Protein 8G53 (pdb70)

InterPro domains:
  IPR011990 Tetratricopeptide-like helical domain superfamily [G3DSA:1.25.40.10] (17-189)
  IPR011990 Tetratricopeptide-like helical domain superfamily [SSF48452] (91-179)

Nearest PDB structures (foldseek):
  8g53-assembly1_A  TM=1.005E+00  e=4.415E-25  Enhygromyxa salina
  7t1s-assembly2_B  TM=7.438E-01  e=4.063E-05  Methylococcus capsulatus str. Texas = ATCC 19069
  5ulm-assembly1_A  TM=5.927E-01  e=2.523E-01  Homo sapiens
  7n61-assembly1_1F  TM=4.720E-01  e=5.796E-02  Chlamydomonas reinhardtii
  6c6k-assembly2_B  TM=5.091E-01  e=3.645E-01  Homo sapiens

Radius of gyration: 16.34 Å; Cα contacts (8 Å, |Δi|>4): 241; chains: 1; bounding box: 35×50×32 Å

Foldseek 3Di:
DPQDDLLVLLVVQVVCVLVVNDDLVSLVVSQVSLVVDDDPQALSSLQSNLVSLVVNCVVVVVPPLVSLQSNLVSLVSSCVRPCCPPLRVSLLVNLLSQLQPQVSYPPGHNVCSLVSLVVSCVSCVPALVSLLSNLVSCVSVPRNPVNLVSLVSNVVPVVRPRPVSNVSSQVVQVVVPHPVPSPD

Solvent-accessible surface area: 8894 Å² total; per-residue (Å²): 161,79,103,28,77,18,74,48,19,27,93,127,8,42,41,109,25,77,74,61,79,33,54,70,74,42,32,40,42,8,8,102,72,0,105,76,6,90,51,104,126,37,9,13,7,0,18,2,25,0,13,0,0,5,36,0,0,88,41,104,53,41,135,16,78,178,14,0,56,32,26,32,60,45,0,53,32,0,36,139,69,65,82,43,51,122,81,37,1,5,9,41,21,7,0,20,5,18,6,62,1,3,130,60,11,107,108,20,57,26,102,100,0,16,97,41,2,68,72,1,26,83,53,33,79,117,32,13,28,3,10,0,46,11,0,16,0,22,49,54,49,65,62,74,145,46,0,66,85,8,0,30,100,0,52,70,36,66,83,133,9,56,42,49,22,52,151,48,0,59,32,20,4,70,122,56,51,17,48,120,105,14,99,110

B-factor: mean 15.62, std 7.14, range [7.47, 53.95]

Secondary structure (DSSP, 8-state):
--PPPHHHHHHHHHHHHHHT---HHHHHHHHHHHHHSPP-S-HHHHHHHHHHHHHHHHTTTT--HHHHHHHHHHHHHHHHH-TTGGGGHHHHHHHHHHHHHGGGSTT--HHHHHHHHHHHHHH-TT-HHHHHHHHHHHHHTT-HHHHHHHHHHHHHTGGGS-HHHHHHHHHHHHHTT-GGG---

Sequence (184 aa):
AGQADPLALYDLLEGRIAAGTDSEADRVAALEQVRAAADDQSAAYAYVRAAVAGRVAEGRGLKALKLLEEMRTWALTSIERDPGYRDMAATRMLGTLYVLAGQHLADGDSEQGLELLEDVVAAHPEAPTNHLRLAEGYIALGDPEPAFPSLCLAQGARAQLSGEEQRLLDGLLADIGGADLLAC

Structure (mmCIF, N/CA/C/O backbone):
data_8G53
#
_entry.id   8G53
#
_cell.length_a   52.945
_cell.length_b   59.029
_cell.length_c   62.543
_cell.angle_alpha   90.000
_cell.angle_beta   90.000
_cell.angle_gamma   90.000
#
_symmetry.space_group_name_H-M   'P 21 21 21'
#
loop_
_entity.id
_entity.type
_entity.pdbx_description
1 polymer 'TPR_REGION domain-containing protein'
2 water water
#
loop_
_atom_site.group_PDB
_atom_site.id
_atom_site.type_symbol
_atom_site.label_atom_id
_atom_site.label_alt_id
_atom_site.label_comp_id
_atom_site.label_asym_id
_atom_site.label_entity_id
_atom_site.label_seq_id
_atom_site.pdbx_PDB_ins_code
_atom_site.Cartn_x
_atom_site.Cartn_y
_atom_site.Cartn_z
_atom_site.occupancy
_atom_site.B_iso_or_equiv
_atom_site.auth_seq_id
_atom_site.auth_comp_id
_atom_site.auth_asym_id
_atom_site.auth_atom_id
_atom_site.pdbx_PDB_model_num
ATOM 1 N N . ALA A 1 29 ? 6.63592 21.62728 12.70732 1.000 43.50535 29 ALA A N 1
ATOM 2 C CA . ALA A 1 29 ? 6.03025 22.65592 13.53768 1.000 21.14914 29 ALA A CA 1
ATOM 3 C C . ALA A 1 29 ? 5.10873 22.00182 14.57172 1.000 17.55779 29 ALA A C 1
ATOM 4 O O . ALA A 1 29 ? 4.13661 22.61013 15.04276 1.000 21.75711 29 ALA A O 1
ATOM 10 N N . GLY A 1 30 ? 5.43795 20.77436 14.94206 1.000 15.54166 30 GLY A N 1
ATOM 11 C CA . GLY A 1 30 ? 4.67380 20.05181 15.90455 1.000 16.78168 30 GLY A CA 1
ATOM 12 C C . GLY A 1 30 ? 3.51523 19.22592 15.39486 1.000 13.28794 30 GLY A C 1
ATOM 13 O O . GLY A 1 30 ? 2.81694 18.68243 16.22423 1.000 16.14713 30 GLY A O 1
ATOM 17 N N . GLN A 1 31 ? 3.28645 19.10572 14.08644 1.000 12.90674 31 GLN A N 1
ATOM 18 C CA . GLN A 1 31 ? 2.19696 18.26668 13.59737 1.000 13.37134 31 GLN A CA 1
ATOM 19 C C . GLN A 1 31 ? 2.48396 16.80536 13.92620 1.000 11.43615 31 GLN A C 1
ATOM 20 O O . GLN A 1 31 ? 3.58739 16.31327 13.62754 1.000 12.22801 31 GLN A O 1
ATOM 34 N N . ALA A 1 32 ? 1.48676 16.08966 14.41900 1.000 11.79707 32 ALA A N 1
ATOM 35 C CA . ALA A 1 32 ? 1.70221 14.71689 14.82573 1.000 11.74902 32 ALA A CA 1
ATOM 36 C C . ALA A 1 32 ? 1.73602 13.75892 13.63803 1.000 10.86680 32 ALA A C 1
ATOM 37 O O . ALA A 1 32 ? 1.02056 13.92165 12.64723 1.000 11.46843 32 ALA A O 1
ATOM 44 N N . ASP A 1 33 ? 2.50315 12.69608 13.80304 1.000 10.56353 33 ASP A N 1
ATOM 45 C CA . ASP A 1 33 ? 2.47610 11.54962 12.91202 1.000 9.85741 33 ASP A CA 1
ATOM 46 C C . ASP A 1 33 ? 1.17408 10.80605 13.08412 1.000 9.95831 33 ASP A C 1
ATOM 47 O O . ASP A 1 33 ? 0.85664 10.39720 14.20112 1.000 9.89403 33 ASP A O 1
ATOM 56 N N . PRO A 1 34 ? 0.40814 10.59764 12.01675 1.000 10.99636 34 PRO A N 1
ATOM 57 C CA . PRO A 1 34 ? -0.88338 9.88494 12.15823 1.000 12.53758 34 PRO A CA 1
ATOM 58 C C . PRO A 1 34 ? -0.75693 8.52371 12.78778 1.000 10.92765 34 PRO A C 1
ATOM 59 O O . PRO A 1 34 ? -1.63365 8.13126 13.55527 1.000 11.04936 34 PRO A O 1
ATOM 70 N N . LEU A 1 35 ? 0.27430 7.75839 12.45494 1.000 12.09558 35 LEU A N 1
ATOM 71 C CA . LEU A 1 35 ? 0.38350 6.42633 13.01712 1.000 12.18442 35 LEU A CA 1
ATOM 72 C C . LEU A 1 35 ? 0.58943 6.50142 14.52030 1.000 10.32807 35 LEU A C 1
ATOM 73 O O . LEU A 1 35 ? 0.02367 5.71960 15.28740 1.000 12.05269 35 LEU A O 1
ATOM 89 N N . ALA A 1 36 ? 1.39827 7.44833 14.97207 1.000 10.07521 36 ALA A N 1
ATOM 90 C CA . ALA A 1 36 ? 1.61228 7.62045 16.40607 1.000 11.23920 36 ALA A CA 1
ATOM 91 C C . ALA A 1 36 ? 0.35661 8.14575 17.08167 1.000 10.04946 36 ALA A C 1
ATOM 92 O O . ALA A 1 36 ? 0.04753 7.72310 18.20979 1.000 11.48537 36 ALA A O 1
ATOM 99 N N . LEU A 1 37 ? -0.37748 9.06071 16.44012 1.000 11.09524 37 LEU A N 1
ATOM 100 C CA . LEU A 1 37 ? -1.66891 9.51353 16.98426 1.000 12.29638 37 LEU A CA 1
ATOM 101 C C . LEU A 1 37 ? -2.62472 8.35439 17.18319 1.000 11.21091 37 LEU A C 1
ATOM 102 O O . LEU A 1 37 ? -3.33885 8.26221 18.20065 1.000 12.03400 37 LEU A O 1
ATOM 118 N N . TYR A 1 38 ? -2.66224 7.46516 16.21638 1.000 10.90875 38 TYR A N 1
ATOM 119 C CA . TYR A 1 38 ? -3.53451 6.30726 16.29382 1.000 11.45565 38 TYR A CA 1
ATOM 120 C C . TYR A 1 38 ? -3.14717 5.45447 17.48275 1.000 10.17883 38 TYR A C 1
ATOM 121 O O . TYR A 1 38 ? -4.00429 5.02094 18.25842 1.000 10.10409 38 TYR A O 1
ATOM 139 N N . ASP A 1 39 ? -1.85607 5.19079 17.64281 1.000 10.77963 39 ASP A N 1
ATOM 140 C CA . ASP A 1 39 ? -1.45319 4.35988 18.75583 1.000 11.19400 39 ASP A CA 1
ATOM 141 C C . ASP A 1 39 ? -1.82206 5.00763 20.09484 1.000 11.42177 39 ASP A C 1
ATOM 142 O O . ASP A 1 39 ? -2.25493 4.30100 21.02155 1.000 10.99835 39 ASP A O 1
ATOM 151 N N . LEU A 1 40 ? -1.66284 6.32817 20.22410 1.000 11.07461 40 LEU A N 1
ATOM 152 C CA . LEU A 1 40 ? -2.03296 6.99286 21.47121 1.000 10.74530 40 LEU A CA 1
ATOM 153 C C . LEU A 1 40 ? -3.53180 6.89956 21.71623 1.000 9.21393 40 LEU A C 1
ATOM 154 O O . LEU A 1 40 ? -3.96746 6.63905 22.84414 1.000 9.77547 40 LEU A O 1
ATOM 170 N N . LEU A 1 41 ? -4.34226 7.12427 20.69209 1.000 10.24805 41 LEU A N 1
ATOM 171 C CA . LEU A 1 41 ? -5.78837 7.02936 20.87605 1.000 9.78743 41 LEU A CA 1
ATOM 172 C C . LEU A 1 41 ? -6.17202 5.61467 21.27883 1.000 8.84223 41 LEU A C 1
ATOM 173 O O . LEU A 1 41 ? -6.99052 5.41166 22.17922 1.000 9.18316 41 LEU A O 1
ATOM 189 N N . GLU A 1 42 ? -5.60135 4.61839 20.59518 1.000 8.57445 42 GLU A N 1
ATOM 190 C CA . GLU A 1 42 ? -5.90674 3.23791 20.92478 1.000 8.72386 42 GLU A CA 1
ATOM 191 C C . GLU A 1 42 ? -5.48921 2.90612 22.34783 1.000 8.37153 42 GLU A C 1
ATOM 192 O O . GLU A 1 42 ? -6.15843 2.12368 23.03480 1.000 8.93383 42 GLU A O 1
ATOM 204 N N . GLY A 1 43 ? -4.40929 3.49744 22.84207 1.000 9.53084 43 GLY A N 1
ATOM 205 C CA . GLY A 1 43 ? -4.05011 3.27240 24.23932 1.000 10.03572 43 GLY A CA 1
ATOM 206 C C . GLY A 1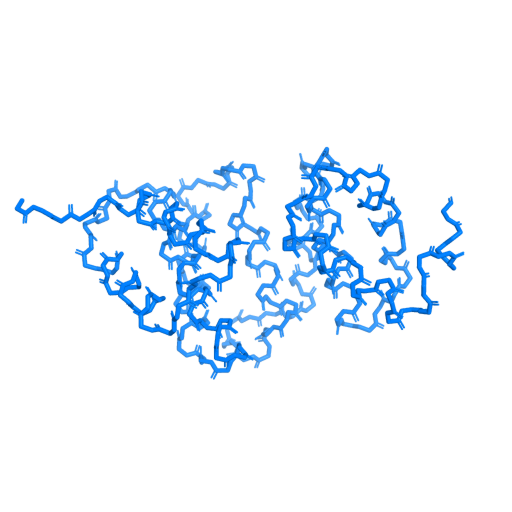 43 ? -5.09143 3.81702 25.18650 1.000 9.48257 43 GLY A C 1
ATOM 207 O O . GLY A 1 43 ? -5.45500 3.14404 26.16744 1.000 9.72179 43 GLY A O 1
ATOM 211 N N . ARG A 1 44 ? -5.61576 5.01439 24.89028 1.000 9.43886 44 ARG A N 1
ATOM 212 C CA . ARG A 1 44 ? -6.67693 5.56641 25.72105 1.000 9.29009 44 ARG A CA 1
ATOM 213 C C . ARG A 1 44 ? -7.91846 4.68475 25.64991 1.000 8.75263 44 ARG A C 1
ATOM 214 O O . ARG A 1 44 ? -8.58048 4.41233 26.66664 1.000 9.24652 44 ARG A O 1
ATOM 235 N N . ILE A 1 45 ? -8.27854 4.24824 24.45789 1.000 9.04591 45 ILE A N 1
ATOM 236 C CA . ILE A 1 45 ? -9.47338 3.41549 24.31733 1.000 8.90001 45 ILE A CA 1
ATOM 237 C C . ILE A 1 45 ? -9.33215 2.13023 25.12349 1.000 9.10171 45 ILE A C 1
ATOM 238 O O . ILE A 1 45 ? -10.27655 1.69467 25.78727 1.000 9.15883 45 ILE A O 1
ATOM 254 N N . ALA A 1 46 ? -8.16158 1.48830 25.05380 1.000 8.90041 46 ALA A N 1
ATOM 255 C CA . ALA A 1 46 ? -7.92403 0.27135 25.82657 1.000 8.83967 46 ALA A CA 1
ATOM 256 C C . ALA A 1 46 ? -8.06217 0.53179 27.31424 1.000 8.61022 46 ALA A C 1
ATOM 257 O O . ALA A 1 46 ? -8.54913 -0.32664 28.05851 1.000 9.26198 46 ALA A O 1
ATOM 264 N N . ALA A 1 47 ? -7.60451 1.69093 27.78419 1.000 8.96550 47 ALA A N 1
ATOM 265 C CA . ALA A 1 47 ? -7.67827 2.02244 29.20461 1.000 9.24994 47 ALA A CA 1
ATOM 266 C C . ALA A 1 47 ? -9.05797 2.50828 29.61108 1.000 8.97641 47 ALA A C 1
ATOM 267 O O . ALA A 1 47 ? -9.35462 2.54602 30.81037 1.000 10.10894 47 ALA A O 1
ATOM 274 N N . GLY A 1 48 ? -9.89859 2.92498 28.67803 1.000 9.30623 48 GLY A N 1
ATOM 275 C CA . GLY A 1 48 ? -11.13743 3.58548 28.99755 1.000 9.33144 48 GLY A CA 1
ATOM 276 C C . GLY A 1 48 ? -11.01330 5.05664 29.31712 1.000 9.57082 48 GLY A C 1
ATOM 277 O O . GLY A 1 48 ? -11.93538 5.62184 29.91227 1.000 10.56564 48 GLY A O 1
ATOM 281 N N . THR A 1 49 ? -9.91081 5.69585 28.91936 1.000 8.93518 49 THR A N 1
ATOM 282 C CA . THR A 1 49 ? -9.63643 7.08833 29.24898 1.000 9.46876 49 THR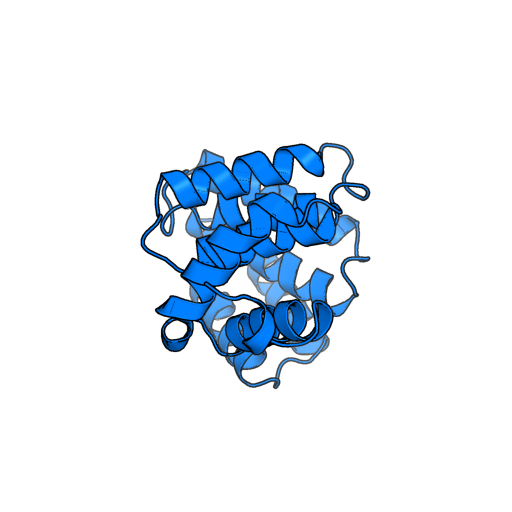 A CA 1
ATOM 283 C C . THR A 1 49 ? -9.81431 8.02410 28.06188 1.000 9.66789 49 THR A C 1
ATOM 284 O O . THR A 1 49 ? -9.39267 9.18550 28.10931 1.000 10.78413 49 THR A O 1
ATOM 295 N N . ASP A 1 50 ? -10.47899 7.55888 27.02288 1.000 10.10715 50 ASP A N 1
ATOM 296 C CA . ASP A 1 50 ? -10.83465 8.38331 25.87737 1.000 10.25681 50 ASP A CA 1
ATOM 297 C C . ASP A 1 50 ? -12.16089 9.09844 26.08323 1.000 10.39274 50 ASP A C 1
ATOM 298 O O . ASP A 1 50 ? -13.18244 8.44747 26.27583 1.000 12.66699 50 ASP A O 1
ATOM 307 N N . SER A 1 51 ? -12.14821 10.41954 26.01939 1.000 10.27893 51 SER A N 1
ATOM 308 C CA . SER A 1 51 ? -13.37527 11.20334 25.95861 1.000 11.14128 51 SER A CA 1
ATOM 309 C C . SER A 1 51 ? -13.75461 11.48789 24.50108 1.000 10.83815 51 SER A C 1
ATOM 310 O O . SER A 1 51 ? -12.96978 11.29770 23.57363 1.000 10.79139 51 SER A O 1
ATOM 318 N N . GLU A 1 52 ? -14.98465 11.98795 24.31708 1.000 12.31906 52 GLU A N 1
ATOM 319 C CA . GLU A 1 52 ? -15.40656 12.49227 23.01563 1.000 12.58379 52 GLU A CA 1
ATOM 320 C C . GLU A 1 52 ? -14.38188 13.48574 22.49383 1.000 11.52729 52 GLU A C 1
ATOM 321 O O . GLU A 1 52 ? -13.96059 13.42099 21.33302 1.000 12.44374 52 GLU A O 1
ATOM 333 N N . ALA A 1 53 ? -13.95603 14.41239 23.35038 1.000 12.44066 53 ALA A N 1
ATOM 334 C CA . ALA A 1 53 ? -12.99303 15.41457 22.93037 1.000 12.89054 53 ALA A CA 1
ATOM 335 C C . ALA A 1 53 ? -11.68939 14.77377 22.48629 1.000 11.19414 53 ALA A C 1
ATOM 336 O O . ALA A 1 53 ? -11.07613 15.23669 21.52410 1.000 12.00804 53 ALA A O 1
ATOM 343 N N . ASP A 1 54 ? -11.23367 13.72688 23.18529 1.000 10.71771 54 ASP A N 1
ATOM 344 C CA . ASP A 1 54 ? -9.99845 13.07750 22.76350 1.000 10.77445 54 ASP A CA 1
ATOM 345 C C . ASP A 1 54 ? -10.16799 12.44011 21.38763 1.000 9.65012 54 ASP A C 1
ATOM 346 O O . ASP A 1 54 ? -9.27281 12.49956 20.53565 1.000 10.56013 54 ASP A O 1
ATOM 355 N N . ARG A 1 55 ? -11.29850 11.77622 21.17028 1.000 10.33417 55 ARG A N 1
ATOM 356 C CA . ARG A 1 55 ? -11.53657 11.11247 19.89450 1.000 9.86862 55 ARG A CA 1
ATOM 357 C C . ARG A 1 55 ? -11.61865 12.12423 18.76012 1.000 10.55900 55 ARG A C 1
ATOM 358 O O . ARG A 1 55 ? -11.03763 11.91036 17.68149 1.000 10.51334 55 ARG A O 1
ATOM 379 N N . VAL A 1 56 ? -12.34200 13.21122 18.98617 1.000 10.55214 56 VAL A N 1
ATOM 380 C CA . VAL A 1 56 ? -12.49022 14.25276 17.98129 1.000 12.31343 56 VAL A CA 1
ATOM 381 C C . VAL A 1 56 ? -11.14939 14.90738 17.67975 1.000 11.12222 56 VAL A C 1
ATOM 382 O O . VAL A 1 56 ? -10.85569 15.22186 16.52405 1.000 11.76805 56 VAL A O 1
ATOM 395 N N . ALA A 1 57 ? -10.33143 15.16869 18.70663 1.000 11.20504 57 ALA A N 1
ATOM 396 C CA . ALA A 1 57 ? -9.02569 15.77212 18.46703 1.000 11.92507 57 ALA A CA 1
ATOM 397 C C . ALA A 1 57 ? -8.17197 14.86631 17.60772 1.000 10.88720 57 ALA A C 1
ATOM 398 O O . ALA A 1 57 ? -7.47732 15.34495 16.70987 1.000 11.73225 57 ALA A O 1
ATOM 405 N N . ALA A 1 58 ? -8.21462 13.56117 17.85815 1.000 10.97563 58 ALA A N 1
ATOM 406 C CA . ALA A 1 58 ? -7.45769 12.64039 17.03594 1.000 10.88659 58 ALA A CA 1
ATOM 407 C C . ALA A 1 58 ? -7.94000 12.67097 15.59864 1.000 9.93978 58 ALA A C 1
ATOM 408 O O . ALA A 1 58 ? -7.13783 12.67787 14.66843 1.000 10.53662 58 ALA A O 1
ATOM 415 N N . LEU A 1 59 ? -9.25774 12.72119 15.39795 1.000 9.92533 59 LEU A N 1
ATOM 416 C CA . LEU A 1 59 ? -9.80598 12.77722 14.05078 1.000 9.82217 59 LEU A CA 1
ATOM 417 C C . LEU A 1 59 ? -9.36323 14.03770 13.32785 1.000 10.43650 59 LEU A C 1
ATOM 418 O O . LEU A 1 59 ? -8.95334 13.99588 12.16263 1.000 10.86947 59 LEU A O 1
ATOM 434 N N . GLU A 1 60 ? -9.45264 15.18087 14.00507 1.000 10.75278 60 GLU A N 1
ATOM 435 C CA . GLU A 1 60 ? -9.02456 16.42500 13.37504 1.000 12.01651 60 GLU A CA 1
ATOM 436 C C . GLU A 1 60 ? -7.56216 16.37014 12.99320 1.000 11.53518 60 GLU A C 1
ATOM 437 O O . GLU A 1 60 ? -7.17493 16.84455 11.92382 1.000 12.64358 60 GLU A O 1
ATOM 449 N N . GLN A 1 61 ? -6.73504 15.81756 13.86707 1.000 11.14726 61 GLN A N 1
ATOM 450 C CA . GLN A 1 61 ? -5.30632 15.79928 13.60646 1.000 11.63036 61 GLN A CA 1
ATOM 451 C C . GLN A 1 61 ? -4.92499 14.82973 12.49286 1.000 11.88576 61 GLN A C 1
ATOM 452 O O . GLN A 1 61 ? -4.03029 15.13186 11.70987 1.000 12.87571 61 GLN A O 1
ATOM 466 N N . VAL A 1 62 ? -5.58472 13.66915 12.38423 1.000 10.31780 62 VAL A N 1
ATOM 467 C CA . VAL A 1 62 ? -5.25661 12.76874 11.28703 1.000 10.63725 62 VAL A CA 1
ATOM 468 C C . VAL A 1 62 ? -5.75189 13.32648 9.97682 1.000 11.09686 62 VAL A C 1
ATOM 469 O O . VAL A 1 62 ? -5.11558 13.13385 8.93454 1.000 11.48244 62 VAL A O 1
ATOM 482 N N . ARG A 1 63 ? -6.90548 14.00519 9.99417 1.000 11.24775 63 ARG A N 1
ATOM 483 C CA . ARG A 1 63 ? -7.39305 14.67794 8.79603 1.000 11.93767 63 ARG A CA 1
ATOM 484 C C . ARG A 1 63 ? -6.40581 15.74327 8.32265 1.000 13.02560 63 ARG A C 1
ATOM 485 O O . ARG A 1 63 ? -6.20129 15.92764 7.10934 1.000 15.15605 63 ARG A O 1
ATOM 506 N N . ALA A 1 64 ? -5.82408 16.48973 9.25410 1.000 12.82123 64 ALA A N 1
ATOM 507 C CA . ALA A 1 64 ? -4.90202 17.56677 8.92199 1.000 14.18499 64 ALA A CA 1
ATOM 508 C C . ALA A 1 64 ? -3.54463 17.04180 8.49187 1.000 13.13634 64 ALA A C 1
ATOM 509 O O . ALA A 1 64 ? -2.81369 17.74990 7.80066 1.000 15.95337 64 ALA A O 1
ATOM 516 N N . ALA A 1 65 ? -3.15653 15.86467 8.97062 1.000 13.77801 65 ALA A N 1
ATOM 517 C CA . ALA A 1 65 ? -1.85848 15.29869 8.64398 1.000 12.07184 65 ALA A CA 1
ATOM 518 C C . ALA A 1 65 ? -1.74256 15.04204 7.15610 1.000 11.25475 65 ALA A C 1
ATOM 519 O O . ALA A 1 65 ? -2.68934 14.61093 6.49418 1.000 13.05898 65 ALA A O 1
ATOM 526 N N . ALA A 1 66 ? -0.53659 15.25109 6.64877 1.000 11.89278 66 ALA A N 1
ATOM 527 C CA . ALA A 1 66 ? -0.25141 14.98708 5.24841 1.000 12.62288 66 ALA A CA 1
ATOM 528 C C . ALA A 1 66 ? -0.34256 13.49470 4.96581 1.000 11.57888 66 ALA A C 1
ATOM 529 O O . ALA A 1 66 ? 0.15470 12.67100 5.72700 1.000 11.94823 66 ALA A O 1
ATOM 536 N N . ASP A 1 67 ? -0.93608 13.15851 3.83200 1.000 11.93647 67 ASP A N 1
ATOM 537 C CA . ASP A 1 67 ? -1.04347 11.78489 3.35496 1.000 11.38352 67 ASP A CA 1
ATOM 538 C C . ASP A 1 67 ? 0.22027 11.40646 2.60356 1.000 12.45134 67 ASP A C 1
ATOM 539 O O . ASP A 1 67 ? 0.54194 12.03145 1.59761 1.000 15.33198 67 ASP A O 1
ATOM 548 N N . ASP A 1 68 ? 0.95441 10.41738 3.09857 1.000 12.15616 68 ASP A N 1
ATOM 549 C CA . ASP A 1 68 ? 2.16238 9.93626 2.45742 1.000 14.48293 68 ASP A CA 1
ATOM 550 C C . ASP A 1 68 ? 1.89459 8.84304 1.42990 1.000 14.39167 68 ASP A C 1
ATOM 551 O O . ASP A 1 68 ? 2.85722 8.23277 0.92844 1.000 15.86172 68 ASP A O 1
ATOM 560 N N . GLN A 1 69 ? 0.62245 8.64312 1.04037 1.000 13.06318 69 GLN A N 1
ATOM 561 C CA . GLN A 1 69 ? 0.19247 7.67280 0.03334 1.000 13.36034 69 GLN A CA 1
ATOM 562 C C . GLN A 1 69 ? 0.29818 6.24050 0.51477 1.000 12.38039 69 GLN A C 1
ATOM 563 O O . GLN A 1 69 ? 0.07997 5.31299 -0.26087 1.000 14.25294 69 GLN A O 1
ATOM 577 N N . SER A 1 70 ? 0.54263 6.01985 1.79510 1.000 12.48018 70 SER A N 1
ATOM 578 C CA . SER A 1 70 ? 0.67387 4.66206 2.30292 1.000 12.41233 70 SER A CA 1
ATOM 579 C C . SER A 1 70 ? -0.67701 4.05137 2.65692 1.000 11.08873 70 SER A C 1
ATOM 580 O O . SER A 1 70 ? -1.63245 4.73914 3.01350 1.000 10.99201 70 SER A O 1
ATOM 588 N N . ALA A 1 71 ? -0.72832 2.72645 2.60307 1.000 10.79083 71 ALA A N 1
ATOM 589 C CA . ALA A 1 71 ? -1.87355 2.00738 3.14956 1.000 10.49052 71 ALA A CA 1
ATOM 590 C C . ALA A 1 71 ? -2.08551 2.31121 4.62645 1.000 9.76677 71 ALA A C 1
ATOM 591 O O . ALA A 1 71 ? -3.23822 2.38809 5.07808 1.000 9.49002 71 ALA A O 1
ATOM 598 N N . ALA A 1 72 ? -0.99812 2.52099 5.36715 1.000 10.25632 72 ALA A N 1
ATOM 599 C CA . ALA A 1 72 ? -1.08893 2.81250 6.79458 1.000 9.54126 72 ALA A CA 1
ATOM 600 C C . ALA A 1 72 ? -1.83273 4.11670 7.04499 1.000 9.39314 72 ALA A C 1
ATOM 601 O O . ALA A 1 72 ? -2.69603 4.20386 7.92672 1.000 9.25213 72 ALA A O 1
ATOM 608 N N . TYR A 1 73 ? -1.49269 5.16511 6.29795 1.000 9.78576 73 TYR A N 1
ATOM 609 C CA . TYR A 1 73 ? -2.18372 6.44013 6.49336 1.000 9.80047 73 TYR A CA 1
ATOM 610 C C . TYR A 1 73 ? -3.67620 6.24564 6.32333 1.000 8.79827 73 TYR A C 1
ATOM 611 O O . TYR A 1 73 ? -4.49517 6.71695 7.11292 1.000 9.13657 73 TYR A O 1
ATOM 629 N N . ALA A 1 74 ? -4.05034 5.59216 5.23321 1.000 8.92016 74 ALA A N 1
ATOM 630 C CA . ALA A 1 74 ? -5.46390 5.40418 4.93918 1.000 8.98118 74 ALA A CA 1
ATOM 631 C C . ALA A 1 74 ? -6.14676 4.56066 5.99598 1.000 8.33356 74 ALA A C 1
ATOM 632 O O . ALA A 1 74 ? -7.29151 4.83620 6.36557 1.000 8.66930 74 ALA A O 1
ATOM 639 N N . TYR A 1 75 ? -5.46436 3.52743 6.48771 1.000 8.17853 75 TYR A N 1
ATOM 640 C CA . TYR A 1 75 ? -6.01327 2.70665 7.55165 1.000 7.94399 75 TYR A CA 1
ATOM 641 C C . TYR A 1 75 ? -6.28629 3.55024 8.78568 1.000 8.82858 75 TYR A C 1
ATOM 642 O O . TYR A 1 75 ? -7.34145 3.41890 9.41248 1.000 8.49965 75 TYR A O 1
ATOM 660 N N . VAL A 1 76 ? -5.33596 4.39766 9.16465 1.000 8.49056 76 VAL A N 1
ATOM 661 C CA . VAL A 1 76 ? -5.52468 5.25681 10.32270 1.000 8.77856 76 VAL A CA 1
ATOM 662 C C . VAL A 1 76 ? -6.68351 6.21691 10.12144 1.000 8.62001 76 VAL A C 1
ATOM 663 O O . VAL A 1 76 ? -7.47973 6.44654 11.04091 1.000 8.98235 76 VAL A O 1
ATOM 676 N N . ARG A 1 77 ? -6.79060 6.81566 8.94286 1.000 8.97148 77 ARG A N 1
ATOM 677 C CA . ARG A 1 77 ? -7.92781 7.69123 8.68435 1.000 8.98300 77 ARG A CA 1
ATOM 678 C C . ARG A 1 77 ? -9.23928 6.94586 8.90113 1.000 8.85199 77 ARG A C 1
ATOM 679 O O . ARG A 1 77 ? -10.18671 7.46806 9.52114 1.000 9.53832 77 ARG A O 1
ATOM 700 N N . ALA A 1 78 ? -9.31207 5.72171 8.39316 1.000 8.51097 78 ALA A N 1
ATOM 701 C CA . ALA A 1 78 ? -10.52756 4.93499 8.55572 1.000 9.01424 78 ALA A CA 1
ATOM 702 C C . ALA A 1 78 ? -10.76349 4.57781 10.01719 1.000 8.84970 78 ALA A C 1
ATOM 703 O O . ALA A 1 78 ? -11.89438 4.66781 10.51868 1.000 8.97556 78 ALA A O 1
ATOM 710 N N . ALA A 1 79 ? -9.71850 4.10704 10.69722 1.000 8.56571 79 ALA A N 1
ATOM 711 C CA . ALA A 1 79 ? -9.86792 3.61528 12.05919 1.000 8.58320 79 ALA A CA 1
ATOM 712 C C . ALA A 1 79 ? -10.28445 4.72593 13.00667 1.000 8.68040 79 ALA A C 1
ATOM 713 O O . ALA A 1 79 ? -11.09767 4.50580 13.91065 1.000 9.15397 79 ALA A O 1
ATOM 720 N N . VAL A 1 80 ? -9.68432 5.90961 12.85982 1.000 8.76937 80 VAL A N 1
ATOM 721 C CA . VAL A 1 80 ? -10.02000 7.00420 13.76321 1.000 8.84370 80 VAL A CA 1
ATOM 722 C C . VAL A 1 80 ? -11.43706 7.48442 13.50287 1.000 8.99693 80 VAL A C 1
ATOM 723 O O . VAL A 1 80 ? -12.20289 7.72907 14.43667 1.000 9.56667 80 VAL A O 1
ATOM 736 N N . ALA A 1 81 ? -11.82250 7.63035 12.23414 1.000 9.51766 81 ALA A N 1
ATOM 737 C CA . ALA A 1 81 ? -13.21976 7.94533 11.93350 1.000 9.52744 81 ALA A CA 1
ATOM 738 C C . ALA A 1 81 ? -14.14507 6.90762 12.55036 1.000 9.35387 81 ALA A C 1
ATOM 739 O O . ALA A 1 81 ? -15.18458 7.25537 13.13462 1.000 9.82434 81 ALA A O 1
ATOM 746 N N . GLY A 1 82 ? -13.76132 5.63389 12.46457 1.000 9.16914 82 GLY A N 1
ATOM 747 C CA . GLY A 1 82 ? -14.55575 4.57552 13.06238 1.000 9.37365 82 GLY A CA 1
ATOM 748 C C . GLY A 1 82 ? -14.67747 4.69533 14.56981 1.000 8.85832 82 GLY A C 1
ATOM 749 O O . GLY A 1 82 ? -15.74953 4.45979 15.12815 1.000 9.69472 82 GLY A O 1
ATOM 753 N N . ARG A 1 83 ? -13.59121 5.06590 15.25947 1.000 8.67987 83 ARG A N 1
ATOM 754 C CA . ARG A 1 83 ? -13.66365 5.22130 16.71511 1.000 8.81876 83 ARG A CA 1
ATOM 755 C C . ARG A 1 83 ? -14.57587 6.38019 17.09210 1.000 9.19609 83 ARG A C 1
ATOM 756 O O . ARG A 1 83 ? -15.31397 6.29817 18.07657 1.000 9.57880 83 ARG A O 1
ATOM 777 N N . VAL A 1 84 ? -14.54823 7.47383 16.33449 1.000 9.04879 84 VAL A N 1
ATOM 778 C CA . VAL A 1 84 ? -15.46820 8.56424 16.63146 1.000 9.37969 84 VAL A CA 1
ATOM 779 C C . VAL A 1 84 ? -16.89744 8.10921 16.38057 1.000 9.41736 84 VAL A C 1
ATOM 780 O O . VAL A 1 84 ? -17.80668 8.37447 17.17280 1.000 10.31405 84 VAL A O 1
ATOM 793 N N . ALA A 1 85 ? -17.12532 7.41305 15.27258 1.000 9.59268 85 ALA A N 1
ATOM 794 C CA . ALA A 1 85 ? -18.47812 6.94394 14.97592 1.000 9.88145 85 ALA A CA 1
ATOM 795 C C . ALA A 1 85 ? -18.96963 5.97144 16.03555 1.000 9.77620 85 ALA A C 1
ATOM 796 O O . ALA A 1 85 ? -20.14108 6.00206 16.41248 1.000 10.62967 85 ALA A O 1
ATOM 803 N N . GLU A 1 86 ? -18.08826 5.09065 16.52080 1.000 9.91205 86 GLU A N 1
ATOM 804 C CA . GLU A 1 86 ? -18.44961 4.12526 17.54203 1.000 10.42968 86 GLU A CA 1
ATOM 805 C C . GLU A 1 86 ? -18.88143 4.80374 18.82581 1.000 11.23443 86 GLU A C 1
ATOM 806 O O . GLU A 1 86 ? -19.79146 4.33136 19.50124 1.000 12.34342 86 GLU A O 1
ATOM 818 N N . GLY A 1 87 ? -18.22962 5.90596 19.18265 1.000 10.48405 87 GLY A N 1
ATOM 819 C CA . GLY A 1 87 ? -18.62710 6.65004 20.35203 1.000 12.33271 87 GLY A CA 1
ATOM 820 C C . GLY A 1 87 ? -19.94095 7.38917 20.19014 1.000 12.46067 87 GLY A C 1
ATOM 821 O O . GLY A 1 87 ? -20.45227 7.91838 21.17931 1.000 14.58752 87 GLY A O 1
ATOM 825 N N . ARG A 1 88 ? -20.48568 7.43456 18.97483 1.000 11.55997 88 ARG A N 1
ATOM 826 C CA . ARG A 1 88 ? -21.81179 7.95980 18.67953 1.000 11.92990 88 ARG A CA 1
ATOM 827 C C . ARG A 1 88 ? -22.75869 6.84597 18.22719 1.000 11.96509 88 ARG A C 1
ATOM 828 O O . ARG A 1 88 ? -23.66277 7.06348 17.42178 1.000 12.32115 88 ARG A O 1
ATOM 849 N 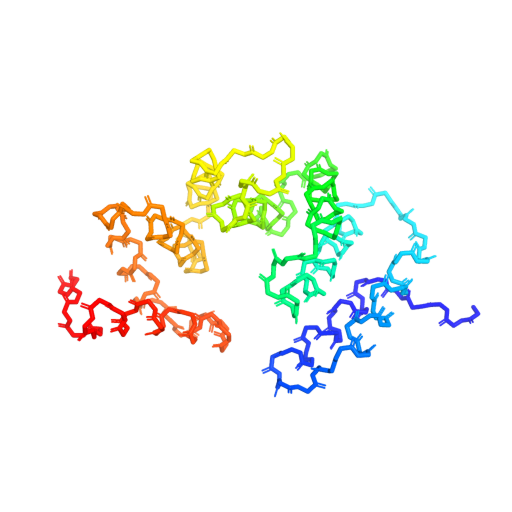N . GLY A 1 89 ? -22.54364 5.63343 18.73141 1.000 13.07686 89 GLY A N 1
ATOM 850 C CA . GLY A 1 89 ? -23.47262 4.53801 18.48573 1.000 13.87819 89 GLY A CA 1
ATOM 851 C C . GLY A 1 89 ? -23.52116 4.04030 17.06640 1.000 12.87334 89 GLY A C 1
ATOM 852 O O . GLY A 1 89 ? -24.51312 3.43140 16.66726 1.000 14.35763 89 GLY A O 1
ATOM 856 N N . LEU A 1 90 ? -22.48326 4.29402 16.27943 1.000 12.93209 90 LEU A N 1
ATOM 857 C CA . LEU A 1 90 ? -22.47630 3.99427 14.85003 1.000 12.23416 90 LEU A CA 1
ATOM 858 C C . LEU A 1 90 ? -23.63229 4.68888 14.15147 1.000 12.35620 90 LEU A C 1
ATOM 859 O O . LEU A 1 90 ? -24.14103 4.19777 13.13627 1.000 14.69730 90 LEU A O 1
ATOM 875 N N . LYS A 1 91 ? -24.03576 5.87381 14.66224 1.000 12.15474 91 LYS A N 1
ATOM 876 C CA . LYS A 1 91 ? -25.07811 6.67903 14.03895 1.000 11.68365 91 LYS A CA 1
ATOM 877 C C . LYS A 1 91 ? -24.55314 7.99683 13.49750 1.000 11.21580 91 LYS A C 1
ATOM 878 O O . LYS A 1 91 ? -25.34443 8.82876 13.03638 1.000 12.56974 91 LYS A O 1
ATOM 897 N N . ALA A 1 92 ? -23.23791 8.14787 13.44796 1.000 11.39289 92 ALA A N 1
ATOM 898 C CA . ALA A 1 92 ? -22.55804 9.25687 12.78195 1.000 10.42022 92 ALA A CA 1
ATOM 899 C C . ALA A 1 92 ? -22.33225 8.84367 11.33560 1.000 10.33015 92 ALA A C 1
ATOM 900 O O . ALA A 1 92 ? -21.29575 8.29946 10.97773 1.000 10.40824 92 ALA A O 1
ATOM 907 N N . LEU A 1 93 ? -23.36520 9.00459 10.49690 1.000 12.56252 93 LEU A N 1
ATOM 908 C CA . LEU A 1 93 ? -23.37608 8.34161 9.18923 1.000 12.00668 93 LEU A CA 1
ATOM 909 C C . LEU A 1 93 ? -22.30647 8.88881 8.25431 1.000 11.46909 93 LEU A C 1
ATOM 910 O O . LEU A 1 93 ? -21.71599 8.13036 7.47517 1.000 11.64582 93 LEU A O 1
ATOM 926 N N . LYS A 1 94 ? -22.05206 10.19670 8.28492 1.000 11.99524 94 LYS A N 1
ATOM 927 C CA . LYS A 1 94 ? -20.97810 10.72552 7.45075 1.000 12.35498 94 LYS A CA 1
ATOM 928 C C . LYS A 1 94 ? -19.63728 10.13671 7.86691 1.000 10.77701 94 LYS A C 1
ATOM 929 O O . LYS A 1 94 ? -18.79075 9.84986 7.01435 1.000 11.40966 94 LYS A O 1
ATOM 948 N N . LEU A 1 95 ? -19.42080 9.94622 9.16701 1.000 11.05482 95 LEU A N 1
ATOM 949 C CA . LEU A 1 95 ? -18.18516 9.32527 9.62016 1.000 10.83463 95 LEU A CA 1
ATOM 950 C C . LEU A 1 95 ? -18.11149 7.86115 9.20920 1.000 10.67972 95 LEU A C 1
ATOM 951 O O . LEU A 1 95 ? -17.02349 7.36265 8.88498 1.000 10.88636 95 LEU A O 1
ATOM 967 N N . LEU A 1 96 ? -19.23475 7.14989 9.19065 1.000 10.47547 96 LEU A N 1
ATOM 968 C CA . LEU A 1 96 ? -19.21155 5.78282 8.67190 1.000 10.17220 96 LEU A CA 1
ATOM 969 C C . LEU A 1 96 ? -18.75194 5.77387 7.21835 1.000 9.41591 96 LEU A C 1
ATOM 970 O O . LEU A 1 96 ? -18.01706 4.87061 6.79873 1.000 9.66087 96 LEU A O 1
ATOM 986 N N . GLU A 1 97 ? -19.22082 6.73393 6.41542 1.000 9.59955 97 GLU A N 1
ATOM 987 C CA . GLU A 1 97 ? -18.80975 6.79817 5.02171 1.000 9.80101 97 GLU A CA 1
ATOM 988 C C . GLU A 1 97 ? -17.34480 7.17441 4.89303 1.000 9.62637 97 GLU A C 1
ATOM 989 O O . GLU A 1 97 ? -16.63723 6.64997 4.02269 1.000 10.21134 97 GLU A O 1
ATOM 1001 N N . GLU A 1 98 ? -16.85411 8.06116 5.75720 1.000 9.89958 98 GLU A N 1
ATOM 1002 C CA . GLU A 1 98 ? -15.42705 8.37717 5.75893 1.000 10.30988 98 GLU A CA 1
ATOM 1003 C C . GLU A 1 98 ? -14.59325 7.14350 6.08302 1.000 9.61308 98 GLU A C 1
ATOM 1004 O O . GLU A 1 98 ? -13.58004 6.85980 5.42160 1.000 9.83153 98 GLU A O 1
ATOM 1016 N N . MET A 1 99 ? -15.03863 6.36017 7.05667 1.000 9.56442 99 MET A N 1
ATOM 1017 C CA . MET A 1 99 ? -14.41531 5.07355 7.35627 1.000 9.51571 99 MET A CA 1
ATOM 1018 C C . MET A 1 99 ? -14.42443 4.15158 6.16298 1.000 8.58187 99 MET A C 1
ATOM 1019 O O . MET A 1 99 ? -13.40319 3.55443 5.80936 1.000 9.35912 99 MET A O 1
ATOM 1033 N N . ARG A 1 100 ? -15.58269 3.98533 5.54460 1.000 9.14457 100 ARG A N 1
ATOM 1034 C CA . ARG A 1 100 ? -15.69021 3.09225 4.40320 1.000 8.75202 100 ARG A CA 1
ATOM 1035 C C . ARG A 1 100 ? -14.72226 3.50032 3.30406 1.000 8.07419 100 ARG A C 1
ATOM 1036 O O . ARG A 1 100 ? -14.01806 2.67267 2.71078 1.000 8.88243 100 ARG A O 1
ATOM 1057 N N . THR A 1 101 ? -14.74008 4.79106 2.98168 1.000 8.70913 101 THR A N 1
ATOM 1058 C CA . THR A 1 101 ? -13.93736 5.33858 1.89025 1.000 8.77128 101 THR A CA 1
ATOM 1059 C C . THR A 1 101 ? -12.45041 5.15535 2.15278 1.000 9.07075 101 THR A C 1
ATOM 1060 O O . THR A 1 101 ? -11.71191 4.70610 1.27653 1.000 8.90077 101 THR A O 1
ATOM 1071 N N . TRP A 1 102 ? -11.99765 5.47011 3.36199 1.000 8.67135 102 TRP A N 1
ATOM 1072 C CA . TRP A 1 102 ? -10.58405 5.32636 3.65919 1.000 8.83665 102 TRP A CA 1
ATOM 1073 C C . TRP A 1 102 ? -10.18155 3.87060 3.81335 1.000 8.85077 102 TRP A C 1
ATOM 1074 O O . TRP A 1 102 ? -9.04161 3.52187 3.48314 1.000 8.98492 102 TRP A O 1
ATOM 1095 N N . ALA A 1 103 ? -11.08068 2.99378 4.27341 1.000 9.06836 103 ALA A N 1
ATOM 1096 C CA . ALA A 1 103 ? -10.74031 1.57012 4.28480 1.000 8.46191 103 ALA A CA 1
ATOM 1097 C C . ALA A 1 103 ? -10.52551 1.05429 2.86265 1.000 9.23519 103 ALA A C 1
ATOM 1098 O O . ALA A 1 103 ? -9.54766 0.35045 2.58758 1.000 9.31521 103 ALA A O 1
ATOM 1105 N N . LEU A 1 104 ? -11.40463 1.44348 1.93465 1.000 9.22103 104 LEU A N 1
ATOM 1106 C CA . LEU A 1 104 ? -11.24008 1.05319 0.52829 1.000 9.38062 104 LEU A CA 1
ATOM 1107 C C . LEU A 1 104 ? -9.97169 1.64224 -0.05495 1.000 9.09617 104 LEU A C 1
ATOM 1108 O O . LEU A 1 104 ? -9.25711 0.95755 -0.78443 1.000 10.66040 104 LEU A O 1
ATOM 1124 N N . THR A 1 105 ? -9.64298 2.88493 0.31477 1.000 9.52622 105 THR A N 1
ATOM 1125 C CA . THR A 1 105 ? -8.38694 3.47843 -0.12773 1.000 10.21902 105 THR A CA 1
ATOM 1126 C C . THR A 1 105 ? -7.20386 2.67893 0.38865 1.000 9.47751 105 THR A C 1
ATOM 1127 O O . THR A 1 105 ? -6.25030 2.41486 -0.34084 1.000 10.45672 105 THR A O 1
ATOM 1138 N N . SER A 1 106 ? -7.24553 2.28201 1.66198 1.000 9.06255 106 SER A N 1
ATOM 1139 C CA . SER A 1 106 ? -6.15077 1.50204 2.21824 1.000 9.07402 106 SER A CA 1
ATOM 1140 C C . SER A 1 106 ? -5.98081 0.17981 1.48429 1.000 8.97476 106 SER A C 1
ATOM 1141 O O . SER A 1 106 ? -4.85597 -0.21231 1.15785 1.000 9.48119 106 SER A O 1
ATOM 1149 N N . ILE A 1 107 ? -7.08802 -0.51721 1.21852 1.000 8.94131 107 ILE A N 1
ATOM 1150 C CA . ILE A 1 107 ? -7.06322 -1.79681 0.52334 1.000 9.57984 107 ILE A CA 1
ATOM 1151 C C . ILE A 1 107 ? -6.48388 -1.62606 -0.87114 1.000 9.77801 107 ILE A C 1
ATOM 1152 O O . ILE A 1 107 ? -5.71369 -2.46627 -1.34552 1.000 10.69110 107 ILE A O 1
ATOM 1168 N N . GLU A 1 108 ? -6.87959 -0.55281 -1.56436 1.000 10.35000 108 GLU A N 1
ATOM 1169 C CA . GLU A 1 108 ? -6.34956 -0.26592 -2.89118 1.000 11.61353 108 GLU A CA 1
ATOM 1170 C C . GLU A 1 108 ? -4.85331 -0.02953 -2.85117 1.000 11.59127 108 GLU A C 1
ATOM 1171 O O . GLU A 1 108 ? -4.11939 -0.46685 -3.74380 1.000 13.54372 108 GLU A O 1
ATOM 1183 N N . ARG A 1 109 ? -4.37201 0.62856 -1.80234 1.000 10.97885 109 ARG A N 1
ATOM 1184 C CA . ARG A 1 109 ? -2.94234 0.90707 -1.69479 1.000 11.56349 109 ARG A CA 1
ATOM 1185 C C . ARG A 1 109 ? -2.13584 -0.35227 -1.38023 1.000 11.24478 109 ARG A C 1
ATOM 1186 O O . ARG A 1 109 ? -1.03695 -0.54545 -1.92582 1.000 13.43473 109 ARG A O 1
ATOM 1207 N N . ASP A 1 110 ? -2.62012 -1.19103 -0.48830 1.000 10.36348 110 ASP A N 1
ATOM 1208 C CA . ASP A 1 110 ? -1.95580 -2.45734 -0.18311 1.000 11.19007 110 ASP A CA 1
ATOM 1209 C C . ASP A 1 110 ? -2.95375 -3.36237 0.49954 1.000 10.86591 110 ASP A C 1
ATOM 1210 O O . ASP A 1 110 ? -3.25363 -3.17087 1.68534 1.000 11.02710 110 ASP A O 1
ATOM 1219 N N . PRO A 1 111 ? -3.50387 -4.34503 -0.20095 1.000 10.89893 111 PRO A N 1
ATOM 1220 C CA . PRO A 1 111 ? -4.52933 -5.18492 0.42265 1.000 11.65249 111 PRO A CA 1
ATOM 1221 C C . PRO A 1 111 ? -3.98042 -6.11478 1.48078 1.000 12.74299 111 PRO A C 1
ATOM 1222 O O . PRO A 1 111 ? -4.77160 -6.71377 2.22636 1.000 14.72790 111 PRO A O 1
ATOM 1233 N N . GLY A 1 112 ? -2.67258 -6.28618 1.56249 1.000 12.56665 112 GLY A N 1
ATOM 1234 C CA . GLY A 1 112 ? -2.07105 -7.09576 2.59562 1.000 13.31908 112 GLY A CA 1
ATOM 1235 C C . GLY A 1 112 ? -1.65548 -6.36361 3.84703 1.000 12.56961 112 GLY A C 1
ATOM 1236 O O . GLY A 1 112 ? -1.15907 -6.99734 4.78224 1.000 14.18529 112 GLY A O 1
ATOM 1240 N N . TYR A 1 113 ? -1.84662 -5.04162 3.90814 1.000 11.87585 113 TYR A N 1
ATOM 1241 C CA . TYR A 1 113 ? -1.36463 -4.26931 5.04463 1.000 11.96286 113 TYR A CA 1
ATOM 1242 C C . TYR A 1 113 ? -1.95135 -4.81738 6.34522 1.000 10.72436 113 TYR A C 1
ATOM 1243 O O . TYR A 1 113 ? -3.15136 -5.08755 6.44380 1.000 10.70453 113 TYR A O 1
ATOM 1261 N N . ARG A 1 114 ? -1.09090 -4.99595 7.34167 1.000 11.18481 114 ARG A N 1
ATOM 1262 C CA . ARG A 1 114 ? -1.49002 -5.47310 8.65848 1.000 11.84316 114 ARG A CA 1
ATOM 1263 C C . ARG A 1 114 ? -2.36089 -6.71844 8.55447 1.000 10.83553 114 ARG A C 1
ATOM 1264 O O . ARG A 1 114 ? -3.40533 -6.82633 9.18891 1.000 11.19253 114 ARG A O 1
ATOM 1285 N N . ASP A 1 115 ? -1.92278 -7.66506 7.74771 1.000 11.01950 115 ASP A N 1
ATOM 1286 C CA . ASP A 1 115 ? -2.61720 -8.94661 7.59664 1.000 11.22038 115 ASP A CA 1
ATOM 1287 C C . ASP A 1 115 ? -4.10659 -8.74900 7.33238 1.000 9.99631 115 ASP A C 1
ATOM 1288 O O . ASP A 1 115 ? -4.97196 -9.42703 7.89215 1.000 10.93495 115 ASP A O 1
ATOM 1297 N N . MET A 1 116 ? -4.40468 -7.81087 6.44311 1.000 9.71999 116 MET A N 1
ATOM 1298 C CA . MET A 1 116 ? -5.73824 -7.55221 5.92893 1.000 9.46356 116 MET A CA 1
ATOM 1299 C C . MET A 1 116 ? -6.63572 -6.82179 6.93759 1.000 9.28428 116 MET A C 1
ATOM 1300 O O . MET A 1 116 ? -7.87136 -6.87685 6.83625 1.000 9.21778 116 MET A O 1
ATOM 1314 N N . ALA A 1 117 ? -6.03310 -6.05512 7.84683 1.000 9.35469 117 ALA A N 1
ATOM 1315 C CA . ALA A 1 117 ? -6.82009 -5.33321 8.83914 1.000 9.46129 117 ALA A CA 1
ATOM 1316 C C . ALA A 1 117 ? -7.87709 -4.43052 8.21841 1.000 9.05477 117 ALA A C 1
ATOM 1317 O O . ALA A 1 117 ? -8.95290 -4.26445 8.79511 1.000 8.92719 117 ALA A O 1
ATOM 1324 N N . ALA A 1 118 ? -7.57512 -3.76567 7.09875 1.000 8.74349 118 ALA A N 1
ATOM 1325 C CA . ALA A 1 118 ? -8.56353 -2.86121 6.52280 1.000 8.81852 118 ALA A CA 1
ATOM 1326 C C . ALA A 1 118 ? -9.75229 -3.61613 5.94328 1.000 8.54116 118 ALA A C 1
ATOM 1327 O O . ALA A 1 118 ? -10.88133 -3.11042 5.96562 1.000 8.94328 118 ALA A O 1
ATOM 1334 N N . THR A 1 119 ? -9.52168 -4.81346 5.39360 1.000 8.77423 119 THR A N 1
ATOM 1335 C CA . THR A 1 119 ? -10.62165 -5.63181 4.89829 1.000 8.72089 119 THR A CA 1
ATOM 1336 C C . THR A 1 119 ? -11.48957 -6.09251 6.06375 1.000 7.91771 119 THR A C 1
ATOM 1337 O O . THR A 1 119 ? -12.72664 -6.09272 5.97049 1.000 8.33601 119 THR A O 1
ATOM 1348 N N . ARG A 1 120 ? -10.86771 -6.48684 7.17694 1.000 8.33220 120 ARG A N 1
ATOM 1349 C CA . ARG A 1 120 ? -11.63280 -6.88809 8.34855 1.000 8.17198 120 ARG A CA 1
ATOM 1350 C C . ARG A 1 120 ? -12.47094 -5.72580 8.86516 1.000 8.28251 120 ARG A C 1
ATOM 1351 O O . ARG A 1 120 ? -13.65689 -5.89001 9.16894 1.000 8.54521 120 ARG A O 1
ATOM 1372 N N . MET A 1 121 ? -11.86932 -4.54106 8.95369 1.000 8.64065 121 MET A N 1
ATOM 1373 C CA . MET A 1 121 ? -12.59131 -3.33950 9.37060 1.000 8.55384 121 MET A CA 1
ATOM 1374 C C . MET A 1 121 ? -13.80401 -3.08005 8.47985 1.000 8.29988 121 MET A C 1
ATOM 1375 O O . MET A 1 121 ? -14.89433 -2.73674 8.96488 1.000 8.77870 121 MET A O 1
ATOM 1389 N N . LEU A 1 122 ? -13.61184 -3.17623 7.16357 1.000 8.33788 122 LEU A N 1
ATOM 1390 C CA . LEU A 1 122 ? -14.69404 -2.92940 6.22001 1.000 8.53838 122 LEU A CA 1
ATOM 1391 C C . LEU A 1 122 ? -15.80831 -3.96648 6.38691 1.000 8.39959 122 LEU A C 1
ATOM 1392 O O . LEU A 1 122 ? -16.99976 -3.62755 6.35082 1.000 8.46451 122 LEU A O 1
ATOM 1408 N N . GLY A 1 123 ? -15.43792 -5.23588 6.57410 1.000 8.06049 123 GLY A N 1
ATOM 1409 C CA . GLY A 1 123 ? -16.42322 -6.26947 6.82067 1.000 8.42108 123 GLY A CA 1
ATOM 1410 C C . GLY A 1 123 ? -17.25221 -6.03199 8.06158 1.000 8.02257 123 GLY A C 1
ATOM 1411 O O . GLY A 1 123 ? -18.47667 -6.14492 8.02205 1.000 8.44464 123 GLY A O 1
ATOM 1415 N N . THR A 1 124 ? -16.58915 -5.69818 9.16703 1.000 8.17359 124 THR A N 1
ATOM 1416 C CA . THR A 1 124 ? -17.31081 -5.38873 10.39515 1.000 8.34347 124 THR A CA 1
ATOM 1417 C C . THR A 1 124 ? -18.22997 -4.19079 10.19707 1.000 8.14242 124 THR A C 1
ATOM 1418 O O . THR A 1 124 ? -19.37988 -4.19084 10.64837 1.000 8.69758 124 THR A O 1
ATOM 1429 N N . LEU A 1 125 ? -17.74065 -3.14583 9.52000 1.000 8.06564 125 LEU A N 1
ATOM 1430 C CA . LEU A 1 125 ? -18.57900 -1.97249 9.26445 1.000 8.71426 125 LEU A CA 1
ATOM 1431 C C . LEU A 1 125 ? -19.83781 -2.37489 8.52396 1.000 7.91130 125 LEU A C 1
ATOM 1432 O O . LEU A 1 125 ? -20.93713 -1.93781 8.87353 1.000 9.10238 125 LEU A O 1
ATOM 1448 N N . TYR A 1 126 ? -19.69805 -3.21588 7.50588 1.000 8.33786 126 TYR A N 1
ATOM 1449 C CA . TYR A 1 126 ? -20.87808 -3.60653 6.74747 1.000 8.72159 126 TYR A CA 1
ATOM 1450 C C . TYR A 1 126 ? -21.82493 -4.47745 7.57255 1.000 8.84845 126 TYR A C 1
ATOM 1451 O O . TYR A 1 126 ? -23.04054 -4.28703 7.50875 1.000 9.95041 126 TYR A O 1
ATOM 1469 N N . VAL A 1 127 ? -21.32379 -5.46566 8.31238 1.000 9.12790 127 VAL A N 1
ATOM 1470 C CA . VAL A 1 127 ? -22.25847 -6.32524 9.03003 1.000 9.14489 127 VAL A CA 1
ATOM 1471 C C . VAL A 1 127 ? -22.99498 -5.54778 10.10685 1.000 10.41157 127 VAL A C 1
ATOM 1472 O O . VAL A 1 127 ? -24.16543 -5.83886 10.39516 1.000 11.77172 127 VAL A O 1
ATOM 1485 N N . LEU A 1 128 ? -22.33818 -4.58536 10.73495 1.000 9.77123 128 LEU A N 1
ATOM 1486 C CA . LEU A 1 128 ? -22.94029 -3.81829 11.81331 1.000 10.13468 128 LEU A CA 1
ATOM 1487 C C . LEU A 1 128 ? -23.75419 -2.62848 11.32714 1.000 10.89652 128 LEU A C 1
ATOM 1488 O O . LEU A 1 128 ? -24.69245 -2.24207 12.01782 1.000 13.23722 128 LEU A O 1
ATOM 1504 N N . ALA A 1 129 ? -23.41862 -2.02247 10.18461 1.000 9.93410 129 ALA A N 1
ATOM 1505 C CA . ALA A 1 129 ? -24.00045 -0.73272 9.82533 1.000 10.31060 129 ALA A CA 1
ATOM 1506 C C . ALA A 1 129 ? -24.12640 -0.56140 8.31316 1.000 10.78843 129 ALA A C 1
ATOM 1507 O O . ALA A 1 129 ? -24.34617 0.56149 7.84377 1.000 11.50125 129 ALA A O 1
ATOM 1514 N N . GLY A 1 130 ? -24.07528 -1.63878 7.54391 1.000 10.63387 130 GLY A N 1
ATOM 1515 C CA . GLY A 1 130 ? -24.15614 -1.53201 6.09082 1.000 11.51715 130 GLY A CA 1
ATOM 1516 C C . GLY A 1 130 ? -25.42043 -0.88477 5.56736 1.000 12.09171 130 GLY A C 1
ATOM 1517 O O . GLY A 1 130 ? -25.41751 -0.27401 4.48973 1.000 12.58861 130 GLY A O 1
ATOM 1521 N N . GLN A 1 131 ? -26.51439 -1.03101 6.29808 1.000 12.33273 131 GLN A N 1
ATOM 1522 C CA . GLN A 1 131 ? -27.77455 -0.40542 5.90970 1.000 13.56207 131 GLN A CA 1
ATOM 1523 C C . GLN A 1 131 ? -27.70965 1.10957 5.94070 1.000 13.45659 131 GLN A C 1
ATOM 1524 O O . GLN A 1 131 ? -28.58746 1.76763 5.37138 1.000 14.97613 131 GLN A O 1
ATOM 1538 N N . HIS A 1 132 ? -26.71045 1.67306 6.61478 1.000 11.64513 132 HIS A N 1
ATOM 1539 C CA . HIS A 1 132 ? -26.53322 3.11023 6.70279 1.000 12.24371 132 HIS A CA 1
ATOM 1540 C C . HIS A 1 132 ? -25.47198 3.65321 5.75837 1.000 12.20434 132 HIS A C 1
ATOM 1541 O O . HIS A 1 132 ? -25.08287 4.81963 5.90299 1.000 13.98621 132 HIS A O 1
ATOM 1555 N N . LEU A 1 133 ? -25.02259 2.84532 4.80004 1.000 12.01252 133 LEU A N 1
ATOM 1556 C CA . LEU A 1 133 ? -24.02041 3.23579 3.81661 1.000 12.15898 133 LEU A CA 1
ATOM 1557 C C . LEU A 1 133 ? -24.58330 3.07295 2.41379 1.000 12.82987 133 LEU A C 1
ATOM 1558 O O . LEU A 1 133 ? -25.08368 1.99734 2.08524 1.000 15.38338 133 LEU A O 1
ATOM 1574 N N . ALA A 1 134 ? -24.42542 4.07074 1.56220 1.000 13.37701 134 ALA A N 1
ATOM 1575 C CA . ALA A 1 134 ? -25.04973 3.99396 0.25108 1.000 13.65457 134 ALA A CA 1
ATOM 1576 C C . ALA A 1 134 ? -24.58971 2.76330 -0.51754 1.000 13.75032 134 ALA A C 1
ATOM 1577 O O . ALA A 1 134 ? -25.40962 2.11446 -1.18666 1.000 16.18076 134 ALA A O 1
ATOM 1584 N N . ASP A 1 135 ? -23.28091 2.52059 -0.55533 1.000 12.56710 135 ASP A N 1
ATOM 1585 C CA . ASP A 1 135 ? -22.69284 1.43093 -1.31405 1.000 14.50658 135 ASP A CA 1
ATOM 1586 C C . ASP A 1 135 ? -22.33070 0.24278 -0.44738 1.000 16.03785 135 ASP A C 1
ATOM 1587 O O . ASP A 1 135 ? -21.67745 -0.69248 -0.93445 1.000 17.30430 135 ASP A O 1
ATOM 1596 N N . GLY A 1 136 ? -22.71685 0.25042 0.82169 1.000 14.69409 136 GLY A N 1
ATOM 1597 C CA . GLY A 1 136 ? -22.50099 -0.90163 1.66707 1.000 15.10478 136 GLY A CA 1
ATOM 1598 C C . GLY A 1 136 ? -23.43920 -2.04956 1.35411 1.000 14.26346 136 GLY A C 1
ATOM 1599 O O . GLY A 1 136 ? -24.51764 -1.88347 0.80093 1.000 16.67130 136 GLY A O 1
ATOM 1603 N N . ASP A 1 137 ? -23.02618 -3.25201 1.75923 1.000 14.29806 137 ASP A N 1
ATOM 1604 C CA . ASP A 1 137 ? -23.86199 -4.45039 1.62305 1.000 14.68673 137 ASP A CA 1
ATOM 1605 C C . ASP A 1 137 ? -23.60512 -5.30553 2.84999 1.000 13.22257 137 ASP A C 1
ATOM 1606 O O . ASP A 1 137 ? -22.49158 -5.80224 3.04483 1.000 12.90518 137 ASP A O 1
ATOM 1615 N N . SER A 1 138 ? -24.61977 -5.38931 3.71181 1.000 15.84723 138 SER A N 1
ATOM 1616 C CA . SER A 1 138 ? -24.42097 -6.00699 5.00951 1.000 15.13041 138 SER A CA 1
ATOM 1617 C C . SER A 1 138 ? -24.01711 -7.45898 4.84361 1.000 13.25951 138 SER A C 1
ATOM 1618 O O . SER A 1 138 ? -23.05441 -7.90605 5.45326 1.000 14.08246 138 SER A O 1
ATOM 1626 N N . GLU A 1 139 ? -24.79039 -8.23133 4.07247 1.000 15.13704 139 GLU A N 1
ATOM 1627 C CA . GLU A 1 139 ? -24.49905 -9.65441 3.93469 1.000 14.30045 139 GLU A CA 1
ATOM 1628 C C . GLU A 1 139 ? -23.14982 -9.89163 3.29441 1.000 12.90638 139 GLU A C 1
ATOM 1629 O O . GLU A 1 139 ? -22.43491 -10.81715 3.69994 1.000 12.53613 139 GLU A O 1
ATOM 1641 N N . GLN A 1 140 ? -22.74924 -9.04990 2.31896 1.000 12.47350 140 GLN A N 1
ATOM 1642 C CA . GLN A 1 140 ? -21.45368 -9.24187 1.68725 1.000 12.18146 140 GLN A CA 1
ATOM 1643 C C . GLN A 1 140 ? -20.31029 -8.83551 2.61612 1.000 11.07645 140 GLN A C 1
ATOM 1644 O O . GLN A 1 140 ? -19.17018 -9.25114 2.40476 1.000 11.17552 140 GLN A O 1
ATOM 1658 N N . GLY A 1 141 ? -20.60328 -8.11410 3.70088 1.000 11.47690 141 GLY A N 1
ATOM 1659 C CA . GLY A 1 141 ? -19.58769 -7.91116 4.72223 1.000 10.70404 141 GLY A CA 1
ATOM 1660 C C . GLY A 1 141 ? -19.11665 -9.22674 5.30037 1.000 9.56073 141 GLY A C 1
ATOM 1661 O O . GLY A 1 141 ? -17.95377 -9.36162 5.66621 1.000 9.98935 141 GLY A O 1
ATOM 1665 N N . LEU A 1 142 ? -20.00187 -10.22806 5.37547 1.000 9.60030 142 LEU A N 1
ATOM 1666 C CA . LEU A 1 142 ? -19.57994 -11.53357 5.84906 1.000 9.77191 142 LEU A CA 1
ATOM 1667 C C . LEU A 1 142 ? -18.54074 -12.13833 4.93458 1.000 9.46715 142 LEU A C 1
ATOM 1668 O O . LEU A 1 142 ? -17.66076 -12.85723 5.39909 1.000 9.97359 142 LEU A O 1
ATOM 1684 N N . GLU A 1 143 ? -18.64922 -11.89517 3.61949 1.000 9.34356 143 GLU A N 1
ATOM 1685 C CA . GLU A 1 143 ? -17.66239 -12.42638 2.68459 1.000 10.01891 143 GLU A CA 1
ATOM 1686 C C . GLU A 1 143 ? -16.29399 -11.82984 2.94454 1.000 9.65715 143 GLU A C 1
ATOM 1687 O O . GLU A 1 143 ? -15.28834 -12.54884 2.87894 1.000 10.03514 143 GLU A O 1
ATOM 1699 N N . LEU A 1 144 ? -16.23917 -10.52164 3.24610 1.000 9.05498 144 LEU A N 1
ATOM 1700 C CA . LEU A 1 144 ? -14.96562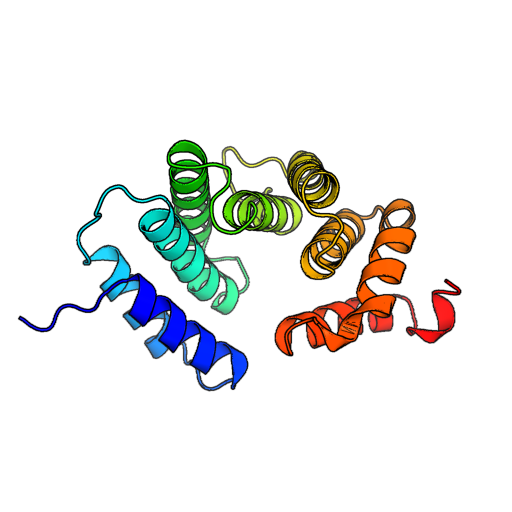 -9.91409 3.59967 1.000 9.16151 144 LEU A CA 1
ATOM 1701 C C . LEU A 1 144 ? -14.38130 -10.54222 4.85326 1.000 9.03584 144 LEU A C 1
ATOM 1702 O O . LEU A 1 144 ? -13.17322 -10.81291 4.91708 1.000 9.59116 144 LEU A O 1
ATOM 1718 N N . LEU A 1 145 ? -15.21471 -10.76551 5.86716 1.000 8.69018 145 LEU A N 1
ATOM 1719 C CA . LEU A 1 145 ? -14.73624 -11.39048 7.09087 1.000 8.83752 145 LEU A CA 1
ATOM 1720 C C . LEU A 1 145 ? -14.27881 -12.82093 6.83361 1.000 8.79475 145 LEU A C 1
ATOM 1721 O O . LEU A 1 145 ? -13.27343 -13.26994 7.40893 1.000 9.70195 145 LEU A O 1
ATOM 1737 N N . GLU A 1 146 ? -14.99641 -13.55203 5.97602 1.000 9.31567 146 GLU A N 1
ATOM 1738 C CA . GLU A 1 146 ? -14.56208 -14.88873 5.57466 1.000 9.58942 146 GLU A CA 1
ATOM 1739 C C . GLU A 1 146 ? -13.21971 -14.82206 4.84455 1.000 10.36995 146 GLU A C 1
ATOM 1740 O O . GLU A 1 146 ? -12.36573 -15.70613 5.02793 1.000 10.56912 146 GLU A O 1
ATOM 1752 N N . ASP A 1 147 ? -13.02223 -13.81124 3.99688 1.000 10.20052 147 ASP A N 1
ATOM 1753 C CA . ASP A 1 147 ? -11.76017 -13.70253 3.26675 1.000 10.56168 147 ASP A CA 1
ATOM 1754 C C . ASP A 1 147 ? -10.59628 -13.54211 4.24453 1.000 9.77440 147 ASP A C 1
ATOM 1755 O O . ASP A 1 147 ? -9.52035 -14.12516 4.04961 1.000 10.61761 147 ASP A O 1
ATOM 1764 N N . VAL A 1 148 ? -10.78759 -12.74208 5.29041 1.000 9.64562 148 VAL A N 1
ATOM 1765 C CA . VAL A 1 148 ? -9.71758 -12.52475 6.25084 1.000 9.26051 148 VAL A CA 1
ATOM 1766 C C . VAL A 1 148 ? -9.43707 -13.79299 7.04385 1.000 9.46565 148 VAL A C 1
ATOM 1767 O O . VAL A 1 148 ? -8.28292 -14.15150 7.26209 1.000 10.56806 148 VAL A O 1
ATOM 1780 N N . VAL A 1 149 ? -10.48253 -14.51715 7.44763 1.000 9.36909 149 VAL A N 1
ATOM 1781 C CA . VAL A 1 149 ? -10.28289 -15.79970 8.12714 1.000 10.72038 149 VAL A CA 1
ATOM 1782 C C . VAL A 1 149 ? -9.55316 -16.78740 7.23541 1.000 10.65888 149 VAL A C 1
ATOM 1783 O O . VAL A 1 149 ? -8.73286 -17.56704 7.71613 1.000 12.20750 149 VAL A O 1
ATOM 1796 N N . ALA A 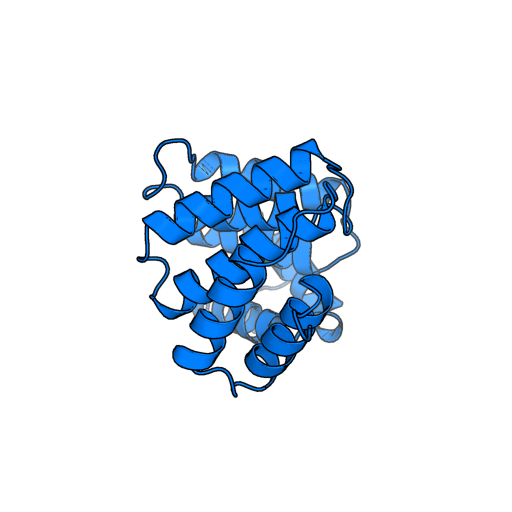1 150 ? -9.88434 -16.81502 5.94234 1.000 10.99210 150 ALA A N 1
ATOM 1797 C CA . ALA A 1 150 ? -9.23879 -17.75035 5.01865 1.000 12.56805 150 ALA A CA 1
ATOM 1798 C C . ALA A 1 150 ? -7.75981 -17.42787 4.86362 1.000 12.09286 150 ALA A C 1
ATOM 1799 O O . ALA A 1 150 ? -6.92237 -18.32740 4.83852 1.000 14.25943 150 ALA A O 1
ATOM 1806 N N . ALA A 1 151 ? -7.41435 -16.15164 4.80614 1.000 11.42275 151 ALA A N 1
ATOM 1807 C CA . ALA A 1 151 ? -6.02636 -15.74771 4.63532 1.000 12.95506 151 ALA A CA 1
ATOM 1808 C C . ALA A 1 151 ? -5.22932 -15.83041 5.93471 1.000 11.83711 151 ALA A C 1
ATOM 1809 O O . ALA A 1 151 ? -4.01389 -16.04797 5.89789 1.000 12.74381 151 ALA A O 1
ATOM 1816 N N . HIS A 1 152 ? -5.90209 -15.62170 7.07223 1.000 10.45044 152 HIS A N 1
ATOM 1817 C CA . HIS A 1 152 ? -5.25487 -15.49189 8.37860 1.000 10.27087 152 HIS A CA 1
ATOM 1818 C C . HIS A 1 152 ? -6.03976 -16.23031 9.45137 1.000 9.70646 152 HIS A C 1
ATOM 1819 O O . HIS A 1 152 ? -6.52221 -15.64276 10.41160 1.000 10.16675 152 HIS A O 1
ATOM 1834 N N . PRO A 1 153 ? -6.12206 -17.55499 9.31474 1.000 10.57414 153 PRO A N 1
ATOM 1835 C CA . PRO A 1 153 ? -6.81219 -18.35725 10.33857 1.000 10.68222 153 PRO A CA 1
ATOM 1836 C C . PRO A 1 153 ? -6.10850 -18.36373 11.68062 1.000 10.35200 153 PRO A C 1
ATOM 1837 O O . PRO A 1 153 ? -6.69105 -18.80403 12.66917 1.000 11.47036 153 PRO A O 1
ATOM 1848 N N . GLU A 1 154 ? -4.86952 -17.92055 11.72371 1.000 9.85533 154 GLU A N 1
ATOM 1849 C CA . GLU A 1 154 ? -4.09117 -17.98814 12.94276 1.000 10.73528 154 GLU A CA 1
ATOM 1850 C C . GLU A 1 154 ? -4.47425 -16.94310 13.97508 1.000 10.26597 154 GLU A C 1
ATOM 1851 O O . GLU A 1 154 ? -4.01076 -17.06087 15.10941 1.000 11.46739 154 GLU A O 1
ATOM 1863 N N . ALA A 1 155 ? -5.27218 -15.92599 13.63181 1.000 9.50633 155 ALA A N 1
ATOM 1864 C CA . ALA A 1 155 ? -5.57123 -14.82816 14.55653 1.000 9.73795 155 ALA A CA 1
ATOM 1865 C C . ALA A 1 155 ? -6.98074 -14.95817 15.10493 1.000 9.50123 155 ALA A C 1
ATOM 1866 O O . ALA A 1 155 ? -7.94172 -14.85950 14.31795 1.000 9.11960 155 ALA A O 1
ATOM 1873 N N . PRO A 1 156 ? -7.16165 -15.15760 16.41214 1.000 9.62791 156 PRO A N 1
ATOM 1874 C CA . PRO A 1 156 ? -8.52949 -15.25507 16.92617 1.000 9.56063 156 PRO A CA 1
ATOM 1875 C C . PRO A 1 156 ? -9.35285 -14.00432 16.69669 1.000 8.83096 156 PRO A C 1
ATOM 1876 O O . PRO A 1 156 ? -10.58509 -14.10994 16.63316 1.000 9.27938 156 PRO A O 1
ATOM 1887 N N . THR A 1 157 ? -8.73068 -12.83443 16.53337 1.000 8.40636 157 THR A N 1
ATOM 1888 C CA . THR A 1 157 ? -9.45167 -11.63557 16.12420 1.000 7.93801 157 THR A CA 1
ATOM 1889 C C . THR A 1 157 ? -10.34558 -11.91631 14.93387 1.000 8.16271 157 THR A C 1
ATOM 1890 O O . THR A 1 157 ? -11.47570 -11.41977 14.85369 1.000 8.71293 157 THR A O 1
ATOM 1901 N N . ASN A 1 158 ? -9.81507 -12.64028 13.95365 1.000 8.24067 158 ASN A N 1
ATOM 1902 C CA . ASN A 1 158 ? -10.54249 -12.82753 12.70456 1.000 8.18300 158 ASN A CA 1
ATOM 1903 C C . ASN A 1 158 ? -11.76316 -13.71185 12.91708 1.000 8.20432 158 ASN A C 1
ATOM 1904 O O . ASN A 1 158 ? -12.84340 -13.44040 12.37791 1.000 8.65083 158 ASN A O 1
ATOM 1915 N N . HIS A 1 159 ? -11.60763 -14.77669 13.70082 1.000 8.48307 159 HIS A N 1
ATOM 1916 C CA . HIS A 1 159 ? -12.72895 -15.63295 14.06612 1.000 8.53595 159 HIS A CA 1
ATOM 1917 C C . HIS A 1 159 ? -13.75910 -14.87502 14.87264 1.000 8.61019 159 HIS A C 1
ATOM 1918 O O . HIS A 1 159 ? -14.97157 -15.02501 14.65390 1.000 9.08971 159 HIS A O 1
ATOM 1933 N N . LEU A 1 160 ? -13.30815 -14.06278 15.82217 1.000 8.39721 160 LEU A N 1
ATOM 1934 C CA . LEU A 1 160 ? -14.23595 -13.27385 16.62094 1.000 8.36558 160 LEU A CA 1
ATOM 1935 C C . LEU A 1 160 ? -15.07096 -12.35727 15.74604 1.000 8.19973 160 LEU A C 1
ATOM 1936 O O . LEU A 1 160 ? -16.29485 -12.26571 15.91832 1.000 8.34471 160 LEU A O 1
ATOM 1952 N N . ARG A 1 161 ? -14.42652 -11.63275 14.82725 1.000 7.83646 161 ARG A N 1
ATOM 1953 C CA . ARG A 1 161 ? -15.18003 -10.67855 14.03079 1.000 8.01982 161 ARG A CA 1
ATOM 1954 C C . ARG A 1 161 ? -16.10515 -11.38979 13.04759 1.000 7.95420 161 ARG A C 1
ATOM 1955 O O . ARG A 1 161 ? -17.20110 -10.89299 12.76316 1.000 8.31488 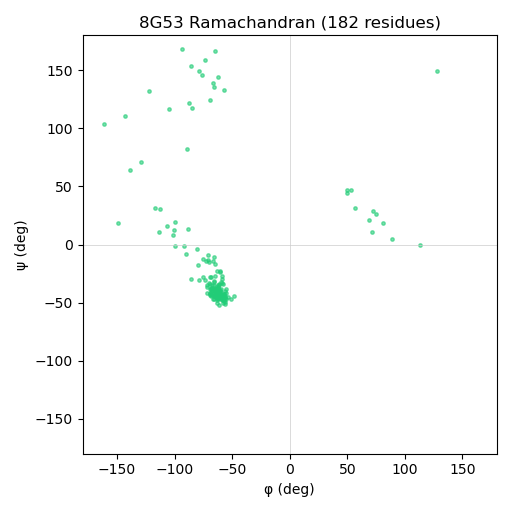161 ARG A O 1
ATOM 1976 N N . LEU A 1 162 ? -15.70356 -12.55349 12.52573 1.000 7.91053 162 LEU A N 1
ATOM 1977 C CA . LEU A 1 162 ? -16.61415 -13.32693 11.68502 1.000 8.60613 162 LEU A CA 1
ATOM 1978 C C . LEU A 1 162 ? -17.83605 -13.78209 12.47919 1.000 8.38522 162 LEU A C 1
ATOM 1979 O O . LEU A 1 162 ? -18.98280 -13.62786 12.02740 1.000 9.40045 162 LEU A O 1
ATOM 1995 N N . ALA A 1 16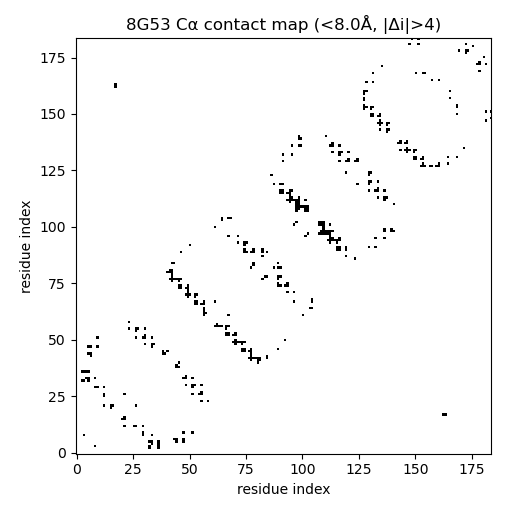3 ? -17.60990 -14.33599 13.66326 1.000 8.56890 163 ALA A N 1
ATOM 1996 C CA . ALA A 1 163 ? -18.71973 -14.74868 14.51548 1.000 9.07330 163 ALA A CA 1
ATOM 1997 C C . ALA A 1 163 ? -19.64072 -13.57232 14.82963 1.000 9.05189 163 ALA A C 1
ATOM 1998 O O . ALA A 1 163 ? -20.87142 -13.69819 14.79683 1.000 9.21454 163 ALA A O 1
ATOM 2005 N N . GLU A 1 164 ? -19.05471 -12.43209 15.17857 1.000 8.86719 164 GLU A N 1
ATOM 2006 C CA . GLU A 1 164 ? -19.84038 -11.23627 15.45687 1.000 9.10283 164 GLU A CA 1
ATOM 2007 C C . GLU A 1 164 ? -20.76786 -10.92061 14.30167 1.000 9.31085 164 GLU A C 1
ATOM 2008 O O . GLU A 1 164 ? -21.93360 -10.57359 14.50532 1.000 9.65389 164 GLU A O 1
ATOM 2020 N N . GLY A 1 165 ? -20.24810 -10.98992 13.08287 1.000 9.02524 165 GLY A N 1
ATOM 2021 C CA . GLY A 1 165 ? -21.04607 -10.67770 11.91271 1.000 10.03189 165 GLY A CA 1
ATOM 2022 C C . GLY A 1 165 ? -22.17422 -11.66067 11.68556 1.000 9.75380 165 GLY A C 1
ATOM 2023 O O . GLY A 1 165 ? -23.30755 -11.25017 11.42266 1.000 10.38667 165 GLY A O 1
ATOM 2027 N N . TYR A 1 166 ? -21.88439 -12.96932 11.75949 1.000 9.35614 166 TYR A N 1
ATOM 2028 C CA . TYR A 1 166 ? -22.95030 -13.94627 11.60684 1.000 10.41119 166 TYR A CA 1
ATOM 2029 C C . TYR A 1 166 ? -24.06181 -13.72086 12.62231 1.000 10.02057 166 TYR A C 1
ATOM 2030 O O . TYR A 1 166 ? -25.24877 -13.73968 12.29194 1.000 11.25198 166 TYR A O 1
ATOM 2048 N N . ILE A 1 167 ? -23.68077 -13.49360 13.88174 1.000 9.94471 167 ILE A N 1
ATOM 2049 C CA . ILE A 1 167 ? -24.66309 -13.27002 14.93433 1.000 10.37125 167 ILE A CA 1
ATOM 2050 C C . ILE A 1 167 ? -25.45860 -11.99757 14.66646 1.000 10.77998 167 ILE A C 1
ATOM 2051 O O . ILE A 1 167 ? -26.68860 -11.97690 14.79603 1.000 12.00418 167 ILE A O 1
ATOM 2067 N N . ALA A 1 168 ? -24.78858 -10.92279 14.27809 1.000 10.80428 168 ALA A N 1
ATOM 2068 C CA . ALA A 1 168 ? -25.46777 -9.65699 14.00951 1.000 11.78442 168 ALA A CA 1
ATOM 2069 C C . ALA A 1 168 ? -26.50887 -9.80723 12.92758 1.000 13.15032 168 ALA A C 1
ATOM 2070 O O . ALA A 1 168 ? -27.54604 -9.13966 12.97664 1.000 14.87767 168 ALA A O 1
ATOM 2077 N N . LEU A 1 169 ? -26.26630 -10.67926 11.96015 1.000 12.33469 169 LEU A N 1
ATOM 2078 C CA . LEU A 1 169 ? -27.14463 -10.86277 10.81960 1.000 13.01382 169 LEU A CA 1
ATOM 2079 C C . LEU A 1 169 ? -28.05222 -12.07434 10.99426 1.000 13.80031 169 LEU A C 1
ATOM 2080 O O . LEU A 1 169 ? -28.65290 -12.54377 10.01717 1.000 16.63607 169 LEU A O 1
ATOM 2096 N N . GLY A 1 170 ? -28.22913 -12.53963 12.23780 1.000 13.73686 170 GLY A N 1
ATOM 2097 C CA . GLY A 1 170 ? -29.24036 -13.53527 12.53623 1.000 14.45591 170 GLY A CA 1
ATOM 2098 C C . GLY A 1 170 ? -28.93702 -14.92363 12.03280 1.000 14.15545 170 GLY A C 1
ATOM 2099 O O . GLY A 1 170 ? -29.86346 -15.70068 11.78018 1.000 16.53433 170 GLY A O 1
ATOM 2103 N N . ASP A 1 171 ? -27.66897 -15.28112 11.92738 1.000 13.79649 171 ASP A N 1
ATOM 2104 C CA . ASP A 1 171 ? -27.22554 -16.55259 11.35492 1.000 14.68694 171 ASP A CA 1
ATOM 2105 C C . ASP A 1 171 ? -26.26509 -17.20138 12.33726 1.000 13.06574 171 ASP A C 1
ATOM 2106 O O . ASP A 1 171 ? -25.06098 -17.28345 12.09032 1.000 13.46899 171 ASP A O 1
ATOM 2115 N N . PRO A 1 172 ? -26.77356 -17.69202 13.46994 1.000 12.47176 172 PRO A N 1
ATOM 2116 C CA . PRO A 1 172 ? -25.85099 -18.19774 14.48918 1.000 12.40045 172 PRO A CA 1
ATOM 2117 C C . PRO A 1 172 ? -25.13519 -19.46641 14.11737 1.000 12.19757 172 PRO A C 1
ATOM 2118 O O . PRO A 1 172 ? -24.03718 -19.68818 14.62201 1.000 13.35275 172 PRO A O 1
ATOM 2129 N N . GLU A 1 173 ? -25.69584 -20.31709 13.28701 1.000 12.51330 173 GLU A N 1
ATOM 2130 C CA . GLU A 1 173 ? -25.06122 -21.61681 13.08551 1.000 13.44540 173 GLU A CA 1
ATOM 2131 C C . GLU A 1 173 ? -23.60880 -21.52270 12.62781 1.000 13.19115 173 GLU A C 1
ATOM 2132 O O . GLU A 1 173 ? -22.73432 -22.11822 13.28034 1.000 13.94770 173 GLU A O 1
ATOM 2144 N N . PRO A 1 174 ? -23.26202 -20.76442 11.58891 1.000 12.76419 174 PRO A N 1
ATOM 2145 C CA . PRO A 1 174 ? -21.84419 -20.69287 11.19437 1.000 13.97816 174 PRO A CA 1
ATOM 2146 C C . PRO A 1 174 ? -20.99078 -19.93612 12.20059 1.000 13.19305 174 PRO A C 1
ATOM 2147 O O . PRO A 1 174 ? -19.75270 -20.03864 12.18277 1.000 14.48232 174 PRO A O 1
ATOM 2158 N N . ALA A 1 175 ? -21.60815 -19.18703 13.10252 1.000 11.45072 175 ALA A N 1
ATOM 2159 C CA . ALA A 1 175 ? -20.81021 -18.49869 14.09425 1.000 12.26735 175 ALA A CA 1
ATOM 2160 C C . ALA A 1 175 ? -20.16274 -19.45475 15.08021 1.000 11.32550 175 ALA A C 1
ATOM 2161 O O . ALA A 1 175 ? -19.10753 -19.11457 15.62662 1.000 12.80885 175 ALA A O 1
ATOM 2168 N N . PHE A 1 176 ? -20.75386 -20.62767 15.33775 1.000 12.27297 176 PHE A N 1
ATOM 2169 C CA . PHE A 1 176 ? -20.27736 -21.44258 16.45682 1.000 12.43463 176 PHE A CA 1
ATOM 2170 C C . PHE A 1 176 ? -18.85377 -21.92283 16.25876 1.000 11.75314 176 PHE A C 1
ATOM 2171 O O . PHE A 1 176 ? -18.05558 -21.79805 17.19947 1.000 12.25538 176 PHE A O 1
ATOM 2188 N N . PRO A 1 177 ? -18.44151 -22.42921 15.09839 1.000 12.43472 177 PRO A N 1
ATOM 2189 C CA . PRO A 1 177 ? -17.02800 -22.83802 14.96261 1.000 12.89230 177 PRO A CA 1
ATOM 2190 C C . PRO A 1 177 ? -16.06908 -21.68269 15.15739 1.000 10.92238 177 PRO A C 1
ATOM 2191 O O . PRO A 1 177 ? -14.99624 -21.86262 15.73309 1.000 11.57099 177 PRO A O 1
ATOM 2202 N N . SER A 1 178 ? -16.45452 -20.48866 14.71787 1.000 11.61399 178 SER A N 1
ATOM 2203 C CA . SER A 1 178 ? -15.62440 -19.30647 14.89021 1.000 11.42211 178 SER A CA 1
ATOM 2204 C C . SER A 1 178 ? -15.55882 -18.89807 16.35244 1.000 10.31096 178 SER A C 1
ATOM 2205 O O . SER A 1 178 ? -14.49382 -18.50019 16.83430 1.000 10.56103 178 SER A O 1
ATOM 2213 N N . LEU A 1 179 ? -16.70029 -18.92633 17.05885 1.000 10.18883 179 LEU A N 1
ATOM 2214 C CA . LEU A 1 179 ? -16.67889 -18.66460 18.49178 1.000 10.45742 179 LEU A CA 1
ATOM 2215 C C . LEU A 1 179 ? -15.75878 -19.62545 19.20242 1.000 10.57436 179 LEU A C 1
ATOM 2216 O O . LEU A 1 179 ? -15.02264 -19.23030 20.11570 1.000 10.90314 179 LEU A O 1
ATOM 2232 N N . CYS A 1 180 ? -15.80763 -20.89727 18.82710 1.000 10.75872 180 CYS A N 1
ATOM 2233 C CA . CYS A 1 180 ? -14.96343 -21.87292 19.48909 1.000 11.92542 180 CYS A CA 1
ATOM 2234 C C . CYS A 1 180 ? -13.48954 -21.57454 19.25099 1.000 11.21727 180 CYS A C 1
ATOM 2235 O O . CYS A 1 180 ? -12.66912 -21.72461 20.16231 1.000 12.00477 180 CYS A O 1
ATOM 2242 N N . LEU A 1 181 ? -13.12006 -21.15884 18.03397 1.000 10.72948 181 LEU A N 1
ATOM 2243 C CA . LEU A 1 181 ? -11.71473 -20.82890 17.78860 1.000 10.80104 181 LEU A CA 1
ATOM 2244 C C . LEU A 1 181 ? -11.29494 -19.58125 18.55514 1.000 11.00172 181 LEU A C 1
ATOM 2245 O O . LEU A 1 181 ? -10.18807 -19.51482 19.11020 1.000 11.39862 181 LEU A O 1
ATOM 2261 N N . ALA A 1 182 ? -12.16637 -18.57991 18.60363 1.000 9.97377 182 ALA A N 1
ATOM 2262 C CA . ALA A 1 182 ? -11.82756 -17.36379 19.32104 1.000 9.87740 182 ALA A CA 1
ATOM 2263 C C . ALA A 1 182 ? -11.68984 -17.64027 20.80850 1.000 10.38918 182 ALA A C 1
ATOM 2264 O O . ALA A 1 182 ? -10.74292 -17.17613 21.45578 1.000 11.27733 182 ALA A O 1
ATOM 2271 N N . GLN A 1 183 ? -12.62342 -18.40392 21.37392 1.000 10.30276 183 GLN A N 1
ATOM 2272 C CA . GLN A 1 183 ? -12.56456 -18.74958 22.78767 1.000 11.01198 183 GLN A CA 1
ATOM 2273 C C . GLN A 1 183 ? -11.33744 -19.58438 23.09175 1.000 11.40394 183 GLN A C 1
ATOM 2274 O O . GLN A 1 183 ? -10.68008 -19.37182 24.11608 1.000 12.17129 183 GLN A O 1
ATOM 2288 N N . GLY A 1 184 ? -10.97540 -20.49614 22.18797 1.000 11.55102 184 GLY A N 1
ATOM 2289 C CA . GLY A 1 184 ? -9.83943 -21.34457 22.43212 1.000 13.41378 184 GLY A CA 1
ATOM 2290 C C . GLY A 1 184 ? -8.52830 -20.59472 22.49372 1.000 12.46316 184 GLY A C 1
ATOM 2291 O O . GLY A 1 184 ? -7.59036 -21.05897 23.15310 1.000 16.66461 184 GLY A O 1
ATOM 2295 N N . ALA A 1 185 ? -8.43124 -19.45321 21.81670 1.000 10.94785 185 ALA A N 1
ATOM 2296 C CA . ALA A 1 185 ? -7.22359 -18.63772 21.81903 1.000 10.39963 185 ALA A CA 1
ATOM 2297 C C . ALA A 1 185 ? -7.48837 -17.26701 22.43426 1.000 9.83322 185 ALA A C 1
ATOM 2298 O O . ALA A 1 185 ? -6.85191 -16.27703 22.08248 1.000 9.70959 185 ALA A O 1
ATOM 2305 N N . ARG A 1 186 ? -8.41459 -17.21157 23.38899 1.000 10.13057 186 ARG A N 1
ATOM 2306 C CA . ARG A 1 186 ? -8.86404 -15.92126 23.90648 1.000 9.95968 186 ARG A CA 1
ATOM 2307 C C . ARG A 1 186 ? -7.74999 -15.15977 24.59201 1.000 9.49469 186 ARG A C 1
ATOM 2308 O O . ARG A 1 186 ? -7.82744 -13.94141 24.68100 1.000 9.53375 186 ARG A O 1
ATOM 2329 N N . ALA A 1 187 ? -6.70608 -15.84831 25.06343 1.000 9.47153 187 ALA A N 1
ATOM 2330 C CA . ALA A 1 187 ? -5.59508 -15.15787 25.69916 1.000 10.47878 187 ALA A CA 1
ATOM 2331 C C . ALA A 1 187 ? -4.91233 -14.18378 24.75609 1.000 9.34783 187 ALA A C 1
ATOM 2332 O O . ALA A 1 187 ? -4.25058 -13.24794 25.22479 1.000 10.69372 187 ALA A O 1
ATOM 2339 N N . GLN A 1 188 ? -5.04512 -14.37164 23.44324 1.000 9.00953 188 GLN A N 1
ATOM 2340 C CA . GLN A 1 188 ? -4.42586 -13.47581 22.47676 1.000 9.30842 188 GLN A CA 1
ATOM 2341 C C . GLN A 1 188 ? -5.32133 -12.30353 22.07752 1.000 9.19028 188 GLN A C 1
ATOM 2342 O O . GLN A 1 188 ? -4.85324 -11.39630 21.36863 1.000 10.63219 188 GLN A O 1
ATOM 2356 N N . LEU A 1 189 ? -6.57807 -12.29768 22.48984 1.000 8.72168 189 LEU A N 1
ATOM 2357 C CA . LEU A 1 189 ? -7.48465 -11.19815 22.21889 1.000 8.38271 189 LEU A CA 1
ATOM 2358 C C . LEU A 1 189 ? -7.16611 -10.02032 23.13268 1.000 9.03894 189 LEU A C 1
ATOM 2359 O O . LEU A 1 189 ? -6.75299 -10.21093 24.28501 1.000 10.36116 189 LEU A O 1
ATOM 2375 N N . SER A 1 190 ? -7.35490 -8.80221 22.61693 1.000 8.94284 190 SER A N 1
ATOM 2376 C CA . SER A 1 190 ? -7.22368 -7.61940 23.44655 1.000 9.24170 190 SER A CA 1
ATOM 2377 C C . SER A 1 190 ? -8.30871 -7.61495 24.52441 1.000 9.19898 190 SER A C 1
ATOM 2378 O O . SER A 1 190 ? -9.30134 -8.33680 24.43109 1.000 8.92759 190 SER A O 1
ATOM 2386 N N . GLY A 1 191 ? -8.15768 -6.75174 25.53054 1.000 9.54311 191 GLY A N 1
ATOM 2387 C CA . GLY A 1 191 ? -9.22381 -6.63682 26.51711 1.000 10.00256 191 GLY A CA 1
ATOM 2388 C C . GLY A 1 191 ? -10.56843 -6.31163 25.88794 1.000 9.00848 191 GLY A C 1
ATOM 2389 O O . GLY A 1 191 ? -11.59436 -6.92763 26.20389 1.000 9.09390 191 GLY A O 1
ATOM 2393 N N . GLU A 1 192 ? -10.58538 -5.33832 24.98260 1.000 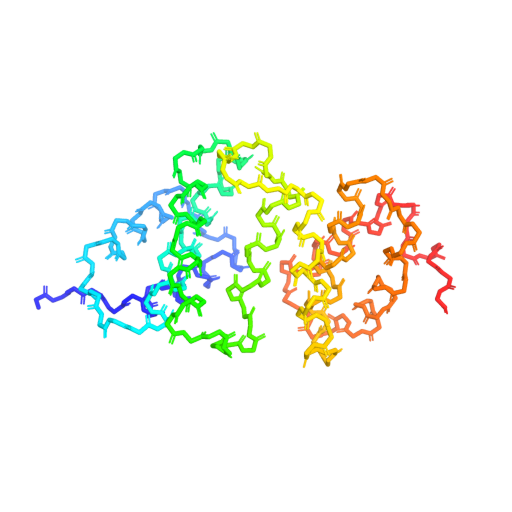8.67258 192 GLU A N 1
ATOM 2394 C CA . GLU A 1 192 ? -11.80647 -4.97400 24.27763 1.000 9.08255 192 GLU A CA 1
ATOM 2395 C C . GLU A 1 192 ? -12.39835 -6.15556 23.52480 1.000 7.94095 192 GLU A C 1
ATOM 2396 O O . GLU A 1 192 ? -13.61494 -6.37543 23.54202 1.000 8.78820 192 GLU A O 1
ATOM 2408 N N . GLU A 1 193 ? -11.55284 -6.91460 22.84716 1.000 7.95955 193 GLU A N 1
ATOM 2409 C CA . GLU A 1 193 ? -12.01639 -8.09012 22.12911 1.000 7.46647 193 GLU A CA 1
ATOM 2410 C C . GLU A 1 193 ? -12.55053 -9.15208 23.07389 1.000 8.34211 193 GLU A C 1
ATOM 2411 O O . GLU A 1 193 ? -13.53106 -9.83136 22.75012 1.000 8.49417 193 GLU A O 1
ATOM 2423 N N . GLN A 1 194 ? -11.88816 -9.37252 24.20146 1.000 7.88202 194 GLN A N 1
ATOM 2424 C CA . GLN A 1 194 ? -12.40432 -10.32017 25.16501 1.000 8.97623 194 GLN A CA 1
ATOM 2425 C C . GLN A 1 194 ? -13.76575 -9.89976 25.66066 1.000 9.00570 194 GLN A C 1
ATOM 2426 O O . GLN A 1 194 ? -14.65344 -10.74980 25.84868 1.000 9.85844 194 GLN A O 1
ATOM 2440 N N . ARG A 1 195 ? -13.95245 -8.60926 25.94226 1.000 9.22142 195 ARG A N 1
ATOM 2441 C CA . ARG A 1 195 ? -15.26479 -8.15945 26.39843 1.000 9.38376 195 ARG A CA 1
ATOM 2442 C C . ARG A 1 195 ? -16.31744 -8.34937 25.31524 1.000 9.84872 195 ARG A C 1
ATOM 2443 O O . ARG A 1 195 ? -17.46265 -8.70467 25.61528 1.000 10.30858 195 ARG A O 1
ATOM 2464 N N . LEU A 1 196 ? -15.93900 -8.13950 24.04765 1.000 9.23007 196 LEU A N 1
ATOM 2465 C CA . LEU A 1 196 ? -16.85435 -8.39222 22.93468 1.000 9.68344 196 LEU A CA 1
ATOM 2466 C C . LEU A 1 196 ? -17.23675 -9.86081 22.86691 1.000 9.37363 196 LEU A C 1
ATOM 2467 O O . LEU A 1 196 ? -18.42015 -10.21215 22.82417 1.000 9.83686 196 LEU A O 1
ATOM 2483 N N . LEU A 1 197 ? -16.23647 -10.73740 22.89223 1.000 8.80331 197 LEU A N 1
ATOM 2484 C CA . LEU A 1 197 ? -16.49438 -12.16713 22.87944 1.000 9.13929 197 LEU A CA 1
ATOM 2485 C C . LEU A 1 197 ? -17.37629 -12.56349 24.04424 1.000 9.63762 197 LEU A C 1
ATOM 2486 O O . LEU A 1 197 ? -18.33943 -13.31591 23.88351 1.000 10.26181 197 LEU A O 1
ATOM 2502 N N . ASP A 1 198 ? -17.04613 -12.07797 25.22719 1.000 10.06314 198 ASP A N 1
ATOM 2503 C CA . ASP A 1 198 ? -17.77342 -12.47767 26.41764 1.000 10.78883 198 ASP A CA 1
ATOM 2504 C C . ASP A 1 198 ? -19.20342 -11.98636 26.35688 1.000 11.06745 198 ASP A C 1
ATOM 2505 O O . ASP A 1 198 ? -20.09686 -12.68474 26.83811 1.000 12.68721 198 ASP A O 1
ATOM 2514 N N . GLY A 1 199 ? -19.44783 -10.83613 25.71861 1.000 11.49198 199 GLY A N 1
ATOM 2515 C CA . GLY A 1 199 ? -20.80893 -10.38423 25.52603 1.000 12.58196 199 GLY A CA 1
ATOM 2516 C C . GLY A 1 199 ? -21.57667 -11.27961 24.58007 1.000 12.37281 199 GLY A C 1
ATOM 2517 O O . GLY A 1 199 ? -22.73428 -11.59385 24.83205 1.000 14.49077 199 GLY A O 1
ATOM 2521 N N . LEU A 1 200 ? -20.95835 -11.69237 23.47043 1.000 11.86188 200 LEU A N 1
ATOM 2522 C CA . LEU A 1 200 ? -21.62031 -12.65116 22.58427 1.000 11.92128 200 LEU A CA 1
ATOM 2523 C C . LEU A 1 200 ? -21.94593 -13.94629 23.31694 1.000 12.75790 200 LEU A C 1
ATOM 2524 O O . LEU A 1 200 ? -23.03455 -14.52242 23.15312 1.000 13.51068 200 LEU A O 1
ATOM 2540 N N . LEU A 1 201 ? -21.00275 -14.43969 24.10419 1.000 11.95923 201 LEU A N 1
ATOM 2541 C CA . LEU A 1 201 ? -21.24438 -15.67108 24.84160 1.000 12.81748 201 LEU A CA 1
ATOM 2542 C C . LEU A 1 201 ? -22.29584 -15.48712 25.93367 1.000 12.87468 201 LEU A C 1
ATOM 2543 O O . LEU A 1 201 ? -23.09269 -16.39564 26.17365 1.000 15.71295 201 LEU A O 1
ATOM 2559 N N . ALA A 1 202 ? -22.31475 -14.34707 26.61994 1.000 13.98580 202 ALA A N 1
ATOM 2560 C CA . ALA A 1 202 ? -23.37385 -14.10799 27.59176 1.000 15.41323 202 ALA A CA 1
ATOM 2561 C C . ALA A 1 202 ? -24.73226 -14.10582 26.90392 1.000 15.98904 202 ALA A C 1
ATOM 2562 O O . ALA A 1 202 ? -25.71595 -14.63010 27.43986 1.000 17.34142 202 ALA A O 1
ATOM 2569 N N . ASP A 1 203 ? -24.79146 -13.53435 25.70340 1.000 15.46941 203 ASP A N 1
ATOM 2570 C CA . ASP A 1 203 ? -26.06391 -13.40969 25.01247 1.000 18.50480 203 ASP A CA 1
ATOM 2571 C C . ASP A 1 203 ? -26.61158 -14.76307 24.63509 1.000 18.97109 203 ASP A C 1
ATOM 2572 O O . ASP A 1 203 ? -27.82445 -14.92508 24.58035 1.000 21.82160 203 ASP A O 1
ATOM 2581 N N . ILE A 1 204 ? -25.75743 -15.74348 24.32855 1.000 19.17578 204 ILE A N 1
ATOM 2582 C CA . ILE A 1 204 ? -26.24785 -17.08168 24.00623 1.000 20.06572 204 ILE A CA 1
ATOM 2583 C C . ILE A 1 204 ? -26.57425 -17.89142 25.24401 1.000 19.34914 204 ILE A C 1
ATOM 2584 O O . ILE A 1 204 ? -27.06869 -19.00969 25.10390 1.000 21.52351 204 ILE A O 1
ATOM 2600 N N . GLY A 1 205 ? -26.31431 -17.37040 26.44141 1.000 20.71090 205 GLY A N 1
ATOM 2601 C CA . GLY A 1 205 ? -26.61981 -18.05355 27.68384 1.000 22.33593 205 GLY A CA 1
ATOM 2602 C C . GLY A 1 205 ? -25.42303 -18.47762 28.48456 1.000 23.71414 205 GLY A C 1
ATOM 2603 O O . GLY A 1 205 ? -25.59346 -19.04582 29.57144 1.000 26.59360 205 GLY A O 1
ATOM 2607 N N . GLY A 1 206 ? -24.22222 -18.19949 27.99690 1.000 23.30555 206 GLY A N 1
ATOM 2608 C CA . GLY A 1 206 ? -22.99859 -18.47090 28.73421 1.000 26.89404 206 GLY A CA 1
ATOM 2609 C C . GLY A 1 206 ? -22.00644 -19.27592 27.91201 1.000 23.91139 206 GLY A C 1
ATOM 2610 O O . GLY A 1 206 ? -22.37654 -20.10850 27.09648 1.000 22.50669 206 GLY A O 1
ATOM 2614 N N . ALA A 1 207 ? -20.70889 -19.03741 28.18880 1.000 25.18831 207 ALA A N 1
ATOM 2615 C CA . ALA A 1 207 ? -19.66700 -19.78614 27.49001 1.000 24.76295 207 ALA A CA 1
ATOM 2616 C C . ALA A 1 207 ? -19.80660 -21.28470 27.70722 1.000 24.94359 207 ALA A C 1
ATOM 2617 O O . ALA A 1 207 ? -19.37364 -22.07386 26.85658 1.000 26.07018 207 ALA A O 1
ATOM 2624 N N . ASP A 1 208 ? -20.39159 -21.69230 28.83832 1.000 26.53063 208 ASP A N 1
ATOM 2625 C CA . ASP A 1 208 ? -20.56359 -23.10414 29.14552 1.000 27.40741 208 ASP A CA 1
ATOM 2626 C C . ASP A 1 208 ? -21.52443 -23.82040 28.19950 1.000 25.61152 208 ASP A C 1
ATOM 2627 O O . ASP A 1 208 ? -21.59018 -25.05277 28.24503 1.000 28.02265 208 ASP A O 1
ATOM 2636 N N . LEU A 1 209 ? -22.26320 -23.09810 27.35619 1.000 23.67137 209 LEU A N 1
ATOM 2637 C CA . LEU A 1 209 ? -23.21646 -23.71218 26.43857 1.000 22.49051 209 LEU A CA 1
ATOM 2638 C C . LEU A 1 209 ? -22.66922 -23.84261 25.02529 1.000 21.01774 209 LEU A C 1
ATOM 2639 O O . LEU A 1 209 ? -23.36152 -24.36862 24.14713 1.000 20.43931 209 LEU A O 1
ATOM 2655 N N . LEU A 1 210 ? -21.44302 -23.37884 24.77961 1.000 21.94172 210 LEU A N 1
ATOM 2656 C CA . LEU A 1 210 ? -20.84968 -23.51664 23.45168 1.000 21.62687 210 LEU A CA 1
ATOM 2657 C C . LEU A 1 210 ? -20.62882 -24.96637 23.07905 1.000 21.95366 210 LEU A C 1
ATOM 2658 O O . LEU A 1 210 ? -20.77627 -25.34811 21.91385 1.000 22.51780 210 LEU A O 1
ATOM 2674 N N . ALA A 1 211 ? -20.20497 -25.77240 24.04597 1.000 22.86982 211 ALA A N 1
ATOM 2675 C CA . ALA A 1 211 ? -19.96101 -27.19823 23.85550 1.000 24.15163 211 ALA A CA 1
ATOM 2676 C C . ALA A 1 211 ? -19.01621 -27.46593 22.68545 1.000 25.67855 211 ALA A C 1
ATOM 2677 O O . ALA A 1 211 ? -19.28208 -28.30540 21.81958 1.000 28.15201 211 ALA A O 1
ATOM 2684 N N . CYS A 1 212 ? -17.91687 -26.71442 22.64422 1.000 22.90429 212 CYS A N 1
ATOM 2685 C CA . CYS A 1 212 ? -16.94378 -26.88002 21.57999 1.000 24.79959 212 CYS A CA 1
ATOM 2686 C C . CYS A 1 212 ? -16.37765 -28.30219 21.56898 1.000 36.61556 212 CYS A C 1
ATOM 2687 O O . CYS A 1 212 ? -15.95600 -28.79979 20.52323 1.000 41.48639 212 CYS A O 1
#

Organism: NCBI:txid215803